Protein AF-A0A2E8CVW2-F1 (afdb_monomer_lite)

Structure (mmCIF, N/CA/C/O backbone):
data_AF-A0A2E8CVW2-F1
#
_entry.id   AF-A0A2E8CVW2-F1
#
loop_
_atom_site.group_PDB
_atom_site.id
_atom_site.type_symbol
_atom_site.label_atom_id
_atom_site.label_alt_id
_atom_site.label_comp_id
_atom_site.label_asym_id
_atom_site.label_entity_id
_atom_site.label_seq_id
_atom_site.pdbx_PDB_ins_code
_atom_site.Cartn_x
_atom_site.Cartn_y
_atom_site.Cartn_z
_atom_site.occupancy
_atom_site.B_iso_or_equiv
_atom_site.auth_seq_id
_atom_site.auth_comp_id
_atom_site.auth_asym_id
_atom_site.auth_atom_id
_atom_site.pdbx_PDB_model_num
ATOM 1 N N . MET A 1 1 ? 2.896 -11.225 21.085 1.00 41.81 1 MET A N 1
ATOM 2 C CA . MET A 1 1 ? 3.428 -9.963 20.534 1.00 41.81 1 MET A CA 1
ATOM 3 C C . MET A 1 1 ? 2.233 -9.057 20.291 1.00 41.81 1 MET A C 1
ATOM 5 O O . MET A 1 1 ? 1.393 -9.429 19.486 1.00 41.81 1 MET A O 1
ATOM 9 N N . ASN A 1 2 ? 2.095 -7.964 21.047 1.00 58.53 2 ASN A N 1
ATOM 10 C CA . ASN A 1 2 ? 1.043 -6.973 20.804 1.00 58.53 2 ASN A CA 1
ATOM 11 C C . ASN A 1 2 ? 1.578 -6.013 19.742 1.00 58.53 2 ASN A C 1
ATOM 13 O O . ASN A 1 2 ? 2.486 -5.245 20.049 1.00 58.53 2 ASN A O 1
ATOM 17 N N . GLU A 1 3 ? 1.074 -6.098 18.512 1.00 67.38 3 GLU A N 1
ATOM 18 C CA . GLU A 1 3 ? 1.385 -5.107 17.476 1.00 67.38 3 GLU A CA 1
ATOM 19 C C . GLU A 1 3 ? 1.036 -3.694 17.982 1.00 67.38 3 GLU A C 1
ATOM 21 O O . GLU A 1 3 ? 0.017 -3.489 18.653 1.00 67.38 3 GLU A O 1
ATOM 26 N N . SER A 1 4 ? 1.899 -2.713 17.710 1.00 82.00 4 SER A N 1
ATOM 27 C CA . SER A 1 4 ? 1.623 -1.316 18.053 1.00 82.00 4 SER A CA 1
ATOM 28 C C . SER A 1 4 ? 0.453 -0.787 17.213 1.00 82.00 4 SER A C 1
ATOM 30 O O . SER A 1 4 ? 0.264 -1.193 16.068 1.00 82.00 4 SER A O 1
ATOM 32 N N . LYS A 1 5 ? -0.327 0.178 17.733 1.00 8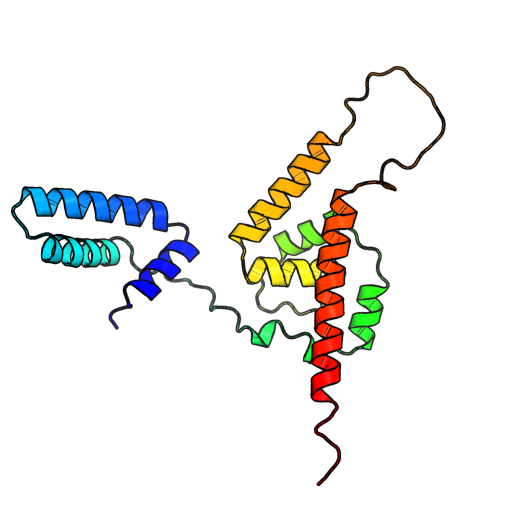3.06 5 LYS A N 1
ATOM 33 C CA . LYS A 1 5 ? -1.462 0.790 16.998 1.00 83.06 5 LYS A CA 1
ATOM 34 C C . LYS A 1 5 ? -1.034 1.350 15.629 1.00 83.06 5 LYS A C 1
ATOM 36 O O . LYS A 1 5 ? -1.829 1.347 14.690 1.00 83.06 5 LYS A O 1
ATOM 41 N N . ILE A 1 6 ? 0.209 1.830 15.526 1.00 83.69 6 ILE A N 1
ATOM 42 C CA . ILE A 1 6 ? 0.797 2.345 14.280 1.00 83.69 6 ILE A CA 1
ATOM 43 C C . ILE A 1 6 ? 1.034 1.194 13.297 1.00 83.69 6 ILE A C 1
ATOM 45 O O . ILE A 1 6 ? 0.513 1.236 12.187 1.00 83.69 6 ILE A O 1
ATOM 49 N N . GLU A 1 7 ? 1.709 0.130 13.737 1.00 83.19 7 GLU A N 1
ATOM 50 C CA . GLU A 1 7 ? 1.989 -1.062 12.923 1.00 83.19 7 GLU A CA 1
ATOM 51 C C . GLU A 1 7 ? 0.701 -1.716 12.414 1.00 83.19 7 GLU A C 1
ATOM 53 O O . GLU A 1 7 ? 0.593 -2.030 11.231 1.00 83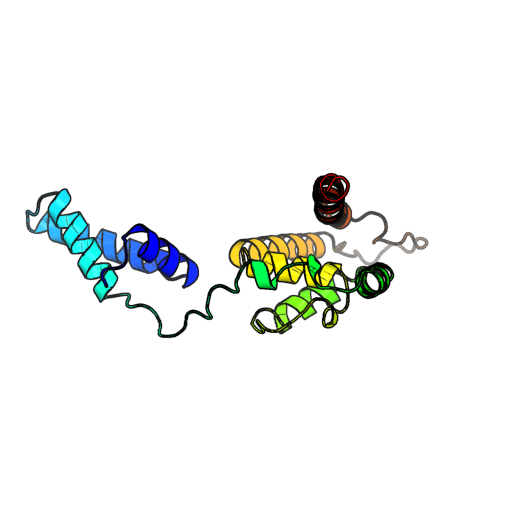.19 7 GLU A O 1
ATOM 58 N N . ALA A 1 8 ? -0.317 -1.826 13.272 1.00 85.44 8 ALA A N 1
ATOM 59 C CA . ALA A 1 8 ? -1.624 -2.345 12.888 1.00 85.44 8 ALA A CA 1
ATOM 60 C C . ALA A 1 8 ? -2.330 -1.455 11.851 1.00 85.44 8 ALA A C 1
ATOM 62 O O . ALA A 1 8 ? -2.987 -1.952 10.939 1.00 85.44 8 ALA A O 1
ATOM 63 N N . THR A 1 9 ? -2.200 -0.130 11.968 1.00 86.69 9 THR A N 1
ATOM 64 C CA . THR A 1 9 ? -2.783 0.811 10.998 1.00 86.69 9 THR A CA 1
ATOM 65 C C . THR A 1 9 ? -2.093 0.692 9.644 1.00 86.69 9 THR A C 1
ATOM 67 O O . THR A 1 9 ? -2.769 0.626 8.616 1.00 86.69 9 THR A O 1
ATOM 70 N N . ASP A 1 10 ? -0.763 0.632 9.633 1.00 82.56 10 ASP A N 1
ATOM 71 C CA . ASP A 1 10 ? 0.020 0.499 8.406 1.00 82.56 10 ASP A CA 1
ATOM 72 C C . ASP A 1 10 ? -0.217 -0.857 7.734 1.00 82.56 10 ASP A C 1
ATOM 74 O O . ASP A 1 10 ? -0.413 -0.911 6.518 1.00 82.56 10 ASP A O 1
ATOM 78 N N . ARG A 1 11 ? -0.323 -1.936 8.521 1.00 87.94 11 ARG A N 1
ATOM 79 C CA . ARG A 1 11 ? -0.748 -3.261 8.053 1.00 87.94 11 ARG A CA 1
ATOM 80 C C . ARG A 1 11 ? -2.126 -3.207 7.395 1.00 87.94 11 ARG A C 1
ATOM 82 O O . ARG A 1 11 ? -2.274 -3.599 6.244 1.00 87.94 11 ARG A O 1
ATOM 89 N N . LEU A 1 12 ? -3.135 -2.666 8.078 1.00 86.69 12 LEU A N 1
ATOM 90 C CA . LEU A 1 12 ? -4.501 -2.587 7.544 1.00 86.69 12 LEU A CA 1
ATOM 91 C C . LEU A 1 12 ? -4.605 -1.715 6.286 1.00 86.69 12 LEU A C 1
ATOM 93 O O . LEU A 1 12 ? -5.462 -1.961 5.436 1.00 86.69 12 LEU A O 1
ATOM 97 N N . ARG A 1 13 ? -3.752 -0.692 6.155 1.00 85.12 13 ARG A N 1
ATOM 98 C CA . ARG A 1 13 ? -3.638 0.108 4.927 1.00 85.12 13 ARG A CA 1
ATOM 99 C C . ARG A 1 13 ? -3.018 -0.697 3.792 1.00 85.12 13 ARG A C 1
ATOM 101 O O . ARG A 1 13 ? -3.559 -0.658 2.691 1.00 85.12 13 ARG A O 1
ATOM 108 N N . ARG A 1 14 ? -1.943 -1.443 4.063 1.00 79.19 14 ARG A N 1
ATOM 109 C CA . ARG A 1 14 ? -1.298 -2.342 3.092 1.00 79.19 14 ARG A CA 1
ATOM 110 C C . ARG A 1 14 ? -2.260 -3.420 2.598 1.00 79.19 14 ARG A C 1
ATOM 112 O O . ARG A 1 14 ? -2.332 -3.667 1.402 1.00 79.19 14 ARG A O 1
ATOM 119 N N . GLU A 1 15 ? -3.053 -3.988 3.503 1.00 82.50 15 GLU A N 1
ATOM 120 C CA . GLU A 1 15 ? -4.089 -4.979 3.191 1.00 82.50 15 GLU A CA 1
ATOM 121 C C . GLU A 1 15 ? -5.326 -4.372 2.488 1.00 82.50 15 GLU A C 1
ATOM 123 O O . GLU A 1 15 ? -6.239 -5.105 2.119 1.00 82.50 15 GLU A O 1
ATOM 128 N N . GLY A 1 16 ? -5.429 -3.042 2.346 1.00 85.12 16 GLY A N 1
ATOM 129 C CA . GLY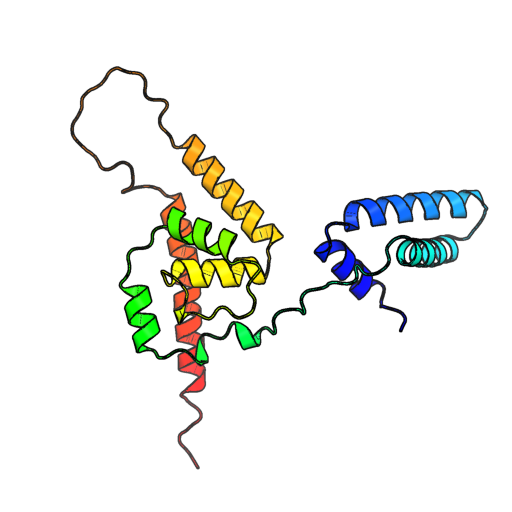 A 1 16 ? -6.610 -2.371 1.779 1.00 85.12 16 GLY A CA 1
ATOM 130 C C . GLY A 1 16 ? -7.871 -2.427 2.660 1.00 85.12 16 GLY A C 1
ATOM 131 O O . GLY A 1 16 ? -8.935 -1.961 2.257 1.00 85.12 16 GLY A O 1
ATOM 132 N N . ARG A 1 17 ? -7.767 -2.954 3.886 1.00 88.38 17 ARG A N 1
ATOM 133 C CA . ARG A 1 17 ? -8.886 -3.183 4.822 1.00 88.38 17 ARG A CA 1
ATOM 134 C C . ARG A 1 17 ? -9.106 -2.039 5.812 1.00 88.38 17 ARG A C 1
ATOM 136 O O . ARG A 1 17 ? -10.054 -2.068 6.596 1.00 88.38 17 ARG A O 1
ATOM 143 N N . TRP A 1 18 ? -8.267 -1.002 5.770 1.00 90.50 18 TRP A N 1
ATOM 144 C CA . TRP A 1 18 ? -8.343 0.145 6.682 1.00 90.50 18 TRP A CA 1
ATOM 145 C C . TRP A 1 18 ? -9.719 0.825 6.703 1.00 90.50 18 TRP A C 1
ATOM 147 O O . TRP A 1 18 ? -10.222 1.166 7.773 1.00 90.50 18 TRP A O 1
ATOM 157 N N . SER A 1 19 ? -10.356 0.993 5.543 1.00 88.44 19 SER A N 1
ATOM 158 C CA . SER A 1 19 ? -11.673 1.637 5.440 1.00 88.44 19 SER A CA 1
ATOM 159 C C . SER A 1 19 ? -12.757 0.874 6.208 1.00 88.44 19 SER A C 1
ATOM 161 O O . SER A 1 19 ? -13.612 1.484 6.851 1.00 88.44 19 SER A O 1
ATOM 163 N N . GLU A 1 20 ? -12.717 -0.459 6.173 1.00 90.25 20 GLU A N 1
ATOM 164 C CA . GLU A 1 20 ? -13.657 -1.323 6.890 1.00 90.25 20 GLU A CA 1
ATOM 165 C C . GLU A 1 20 ? -13.341 -1.364 8.390 1.00 90.25 20 GLU A C 1
ATOM 167 O O . GLU A 1 20 ? -14.227 -1.147 9.220 1.00 90.25 20 GLU A O 1
ATOM 172 N N . ALA A 1 21 ? -12.062 -1.530 8.736 1.00 92.31 21 ALA A N 1
ATOM 173 C CA . ALA A 1 21 ? -11.588 -1.550 10.116 1.00 92.31 21 ALA A CA 1
ATOM 174 C C . ALA A 1 21 ? -11.881 -0.228 10.850 1.00 92.31 21 ALA A C 1
ATOM 176 O O . ALA A 1 21 ? -12.368 -0.233 11.981 1.00 92.31 21 ALA A O 1
ATOM 177 N N . SER A 1 22 ? -11.682 0.919 10.191 1.00 92.12 22 SER A N 1
ATOM 178 C CA . SER A 1 22 ? -12.006 2.228 10.769 1.00 92.12 22 SER A CA 1
ATOM 179 C C . SER A 1 22 ? -13.502 2.361 11.059 1.00 92.12 22 SER A C 1
ATOM 181 O O . SER A 1 22 ? -13.872 2.790 12.152 1.00 92.12 22 SER A O 1
ATOM 183 N N . ARG A 1 23 ? -14.374 1.940 10.128 1.00 93.31 23 ARG A N 1
ATOM 184 C CA . ARG A 1 23 ? -15.833 1.950 10.341 1.00 93.31 23 ARG A CA 1
ATOM 185 C C . ARG A 1 23 ? -16.244 1.020 11.480 1.00 93.31 23 ARG A C 1
ATOM 187 O O . ARG A 1 23 ? -17.109 1.386 12.278 1.00 93.31 23 ARG A O 1
ATOM 194 N N . TYR A 1 24 ? -15.616 -0.151 11.576 1.00 94.50 24 TYR A N 1
ATOM 195 C CA . TYR A 1 24 ? -15.832 -1.090 12.674 1.00 94.50 24 TYR A CA 1
ATOM 196 C C . TYR A 1 24 ? -15.474 -0.456 14.024 1.00 94.50 24 TYR A C 1
ATOM 198 O O . TYR A 1 24 ? -16.295 -0.450 14.942 1.00 94.50 24 TYR A O 1
ATOM 206 N N . LYS A 1 25 ? -14.292 0.164 14.126 1.00 93.12 25 LYS A N 1
ATOM 207 C CA . LYS A 1 25 ? -13.853 0.859 15.342 1.00 93.12 25 LYS A CA 1
ATOM 208 C C . LYS A 1 25 ? -14.816 1.975 15.739 1.00 93.12 25 LYS A C 1
ATOM 210 O O . LYS A 1 25 ? -15.191 2.060 16.905 1.00 93.12 25 LYS A O 1
ATOM 215 N N . ASP A 1 26 ? -15.251 2.804 14.793 1.00 93.88 26 ASP A N 1
ATOM 216 C CA . ASP A 1 26 ? -16.171 3.911 15.079 1.00 93.88 26 ASP A CA 1
ATOM 217 C C . ASP A 1 26 ? -17.529 3.405 15.591 1.00 93.88 26 ASP A C 1
ATOM 219 O O . ASP A 1 26 ? -18.086 3.952 16.550 1.00 93.88 26 ASP A O 1
ATOM 223 N N . ALA A 1 27 ? -18.036 2.309 15.018 1.00 93.25 27 ALA A N 1
ATOM 224 C CA . ALA A 1 27 ? -19.246 1.647 15.497 1.00 93.25 27 ALA A CA 1
ATOM 225 C C . ALA A 1 27 ? -19.071 1.070 16.914 1.00 93.25 27 ALA A C 1
ATOM 227 O O . ALA A 1 27 ? -19.968 1.214 17.753 1.00 93.25 27 ALA A O 1
ATOM 228 N N . SER A 1 28 ? -17.918 0.463 17.208 1.00 93.44 28 SER A N 1
ATOM 229 C CA . SER A 1 28 ? -17.585 -0.061 18.538 1.00 93.44 28 SER A CA 1
ATOM 230 C C . SER A 1 28 ? -17.455 1.054 19.577 1.00 93.44 28 SER A C 1
ATOM 232 O O . SER A 1 28 ? -18.071 0.966 20.640 1.00 93.44 28 SER A O 1
ATOM 234 N N . VAL A 1 29 ? -16.776 2.163 19.255 1.00 93.00 29 VAL A N 1
ATOM 235 C CA . VAL A 1 29 ? -16.704 3.345 20.132 1.00 93.00 29 VAL A CA 1
ATOM 236 C C . VAL A 1 29 ? -18.105 3.880 20.419 1.00 93.00 29 VAL A C 1
ATOM 238 O O . VAL A 1 29 ? -18.435 4.126 21.579 1.00 93.00 29 VAL A O 1
ATOM 241 N N . LYS A 1 30 ? -18.959 4.029 19.398 1.00 94.00 30 LYS A N 1
ATOM 242 C CA . LYS A 1 30 ? -20.337 4.512 19.579 1.00 94.00 30 LYS A CA 1
ATOM 243 C C . LYS A 1 30 ? -21.135 3.611 20.529 1.00 94.00 30 LYS A C 1
ATOM 245 O O . LYS A 1 30 ? -21.824 4.120 21.411 1.00 94.00 30 LYS A O 1
ATOM 250 N N . ARG A 1 31 ? -21.002 2.289 20.392 1.00 93.88 31 ARG A N 1
ATOM 251 C CA . ARG A 1 31 ? -21.660 1.296 21.257 1.00 93.88 31 ARG A CA 1
ATOM 252 C C . ARG A 1 31 ? -21.169 1.378 22.704 1.00 93.88 31 ARG A C 1
ATOM 254 O O . ARG A 1 31 ? -21.979 1.420 23.623 1.00 93.88 31 ARG A O 1
ATOM 261 N N . LEU A 1 32 ? -19.856 1.461 22.906 1.00 92.62 32 LEU A N 1
ATOM 262 C CA . LEU A 1 32 ? -19.240 1.528 24.235 1.00 92.62 32 LEU A CA 1
ATOM 263 C C . LEU A 1 32 ? -19.565 2.842 24.954 1.00 92.62 32 LEU A C 1
ATOM 265 O O . LEU A 1 32 ? -19.811 2.850 26.158 1.00 92.62 32 LEU A O 1
ATOM 269 N N . ARG A 1 33 ? -19.641 3.948 24.209 1.00 91.81 33 ARG A N 1
ATOM 270 C CA . ARG A 1 33 ? -20.104 5.239 24.730 1.00 91.81 33 ARG A CA 1
ATOM 271 C C . ARG A 1 33 ? -21.570 5.201 25.147 1.00 91.81 33 ARG A C 1
ATOM 273 O O . ARG A 1 33 ? -21.896 5.737 26.200 1.00 91.81 33 ARG A O 1
ATOM 280 N N . ALA A 1 34 ? -22.433 4.546 24.367 1.00 92.56 34 ALA A N 1
ATOM 281 C CA . ALA A 1 34 ? -23.833 4.340 24.741 1.00 92.56 34 ALA A CA 1
ATOM 282 C C . ALA A 1 34 ? -23.978 3.458 25.996 1.00 92.56 34 ALA A C 1
ATOM 284 O O . ALA A 1 34 ? -24.888 3.668 26.789 1.00 92.56 34 ALA A O 1
ATOM 285 N N . ALA A 1 35 ? -23.041 2.533 26.220 1.00 91.19 35 ALA A N 1
ATOM 286 C CA . ALA A 1 35 ? -22.951 1.717 27.432 1.00 91.19 35 ALA A CA 1
ATOM 287 C C . ALA A 1 35 ? -22.323 2.448 28.642 1.00 91.19 35 ALA A C 1
ATOM 289 O O . ALA A 1 35 ? -22.038 1.820 29.659 1.00 91.19 35 ALA A O 1
ATOM 290 N N . GLY A 1 36 ? -22.076 3.760 28.543 1.00 94.94 36 GLY A N 1
ATOM 291 C CA . GLY A 1 36 ? -21.577 4.584 29.646 1.00 94.94 36 GLY A CA 1
ATOM 292 C C . GLY A 1 36 ? -20.061 4.552 29.857 1.00 94.94 36 GLY A C 1
ATOM 293 O O . GLY A 1 36 ? -19.581 5.097 30.849 1.00 94.94 36 GLY A O 1
ATOM 294 N N . LYS A 1 37 ? -19.280 3.952 28.947 1.00 92.25 37 LYS A N 1
ATOM 295 C CA . LYS A 1 37 ? -17.812 3.963 29.053 1.00 92.25 37 LYS A CA 1
ATOM 296 C C . LYS A 1 37 ? -17.232 5.349 28.790 1.00 92.25 37 LYS A C 1
ATOM 298 O O . LYS A 1 37 ? -17.733 6.133 27.969 1.00 92.25 37 LYS A O 1
ATOM 303 N N . THR A 1 38 ? -16.118 5.639 29.459 1.00 93.88 38 THR A N 1
ATOM 304 C CA . THR A 1 38 ? -15.375 6.876 29.218 1.00 93.88 38 THR A CA 1
ATOM 305 C C . THR A 1 38 ? -14.770 6.878 27.813 1.00 93.88 38 THR A C 1
ATOM 307 O O . THR A 1 38 ? -14.662 5.848 27.147 1.00 93.88 38 THR A O 1
ATOM 310 N N . LYS A 1 39 ? -14.380 8.060 27.320 1.00 90.50 39 LYS A N 1
ATOM 311 C CA . LYS A 1 39 ? -13.805 8.201 25.971 1.00 90.50 39 LYS A CA 1
ATOM 312 C C . LYS A 1 39 ? -12.569 7.332 25.775 1.00 90.50 39 LYS A C 1
ATOM 314 O O . LYS A 1 39 ? -12.433 6.731 24.716 1.00 90.50 39 LYS A O 1
ATOM 319 N N . ALA A 1 40 ? -11.688 7.332 26.773 1.00 90.56 40 ALA A N 1
ATOM 320 C CA . ALA A 1 40 ? -10.417 6.629 26.730 1.00 90.56 40 ALA A CA 1
ATOM 321 C C . ALA A 1 40 ? -10.646 5.114 26.715 1.00 90.56 40 ALA A C 1
ATOM 323 O O . ALA A 1 40 ? -10.248 4.454 25.762 1.00 90.56 40 ALA A O 1
ATOM 324 N N . GLU A 1 41 ? -11.422 4.597 27.671 1.00 90.50 41 GLU A N 1
ATOM 325 C CA . GLU A 1 41 ? -11.745 3.166 27.746 1.00 90.50 41 GLU A CA 1
ATOM 326 C C . GLU A 1 41 ? -12.473 2.674 26.493 1.00 90.50 41 GLU A C 1
ATOM 328 O O . GLU A 1 41 ? -12.138 1.627 25.950 1.00 90.50 41 GLU A O 1
ATOM 333 N N . ALA A 1 42 ? -13.447 3.443 25.994 1.00 92.44 42 ALA A N 1
ATOM 334 C CA . ALA A 1 42 ? -14.159 3.091 24.772 1.00 92.44 42 ALA A CA 1
ATOM 335 C C . ALA A 1 42 ? -13.217 3.027 23.561 1.00 92.44 42 ALA A C 1
ATOM 337 O O . ALA A 1 42 ? -13.420 2.198 22.679 1.00 92.44 42 ALA A O 1
ATOM 338 N N . ASN A 1 43 ? -12.201 3.894 23.502 1.00 91.31 43 ASN A N 1
ATOM 339 C CA . ASN A 1 43 ? -11.223 3.884 22.421 1.00 91.31 43 ASN A CA 1
ATOM 340 C C . ASN A 1 43 ? -10.305 2.665 22.510 1.00 91.31 43 ASN A C 1
ATOM 342 O O . ASN A 1 43 ? -10.113 1.992 21.502 1.00 91.31 43 ASN A O 1
ATOM 346 N N . ASP A 1 44 ? -9.774 2.366 23.694 1.00 90.12 44 ASP A N 1
ATOM 347 C CA . ASP A 1 44 ? -8.848 1.247 23.878 1.00 90.12 44 ASP A CA 1
ATOM 348 C C . ASP A 1 44 ? -9.532 -0.106 23.665 1.00 90.12 44 ASP A C 1
ATOM 350 O O . ASP A 1 44 ? -8.991 -0.951 22.951 1.00 90.12 44 ASP A O 1
ATOM 354 N N . ILE A 1 45 ? -10.756 -0.280 24.174 1.00 90.69 45 ILE A N 1
ATOM 355 C CA . ILE A 1 45 ? -11.555 -1.488 23.925 1.00 90.69 45 ILE A CA 1
ATOM 356 C C . ILE A 1 45 ? -11.898 -1.600 22.435 1.00 90.69 45 ILE A C 1
ATOM 358 O O . ILE A 1 45 ? -11.724 -2.662 21.850 1.00 90.69 45 ILE A O 1
ATOM 362 N N . ALA A 1 46 ? -12.318 -0.509 21.782 1.00 92.81 46 ALA A N 1
ATOM 363 C CA . ALA A 1 46 ? -12.633 -0.551 20.354 1.00 92.81 46 ALA A CA 1
ATOM 364 C C . ALA A 1 46 ? -11.412 -0.881 19.483 1.00 92.81 46 ALA A C 1
ATOM 366 O O . ALA A 1 46 ? -11.560 -1.546 18.460 1.00 92.81 46 ALA A O 1
ATOM 367 N N . TRP A 1 47 ? -10.214 -0.433 19.872 1.00 91.12 47 TRP A N 1
ATOM 368 C CA . TRP A 1 47 ? -8.973 -0.846 19.218 1.00 91.12 47 TRP A CA 1
ATOM 369 C C . TRP A 1 47 ? -8.713 -2.339 19.405 1.00 91.12 47 TRP A C 1
ATOM 371 O O . TRP A 1 47 ? -8.453 -3.017 18.416 1.00 91.12 47 TRP A O 1
ATOM 381 N N . ALA A 1 48 ? -8.823 -2.859 20.629 1.00 89.75 48 ALA A N 1
ATOM 382 C CA . ALA A 1 48 ? -8.640 -4.285 20.899 1.00 89.75 48 ALA A CA 1
ATOM 383 C C . ALA A 1 48 ? -9.638 -5.153 20.110 1.00 89.75 48 ALA A C 1
ATOM 385 O O . ALA A 1 48 ? -9.232 -6.106 19.445 1.00 89.75 48 ALA A O 1
ATOM 386 N N . ASP A 1 49 ? -10.917 -4.768 20.098 1.00 91.12 49 ASP A N 1
ATOM 387 C CA . ASP A 1 49 ? -11.965 -5.444 19.326 1.00 91.12 49 ASP A CA 1
ATOM 388 C C . ASP A 1 49 ? -11.677 -5.410 17.820 1.00 91.12 49 ASP A C 1
ATOM 390 O O . ASP A 1 49 ? -11.950 -6.376 17.109 1.00 91.12 49 ASP A O 1
ATOM 394 N N . MET A 1 50 ? -11.139 -4.297 17.311 1.00 91.81 50 MET A N 1
ATOM 395 C CA . MET A 1 50 ? -10.775 -4.170 15.900 1.00 91.81 50 MET A CA 1
ATOM 396 C C . MET A 1 50 ? -9.613 -5.100 15.540 1.00 91.81 50 MET A C 1
ATOM 398 O O . MET A 1 50 ? -9.681 -5.773 14.519 1.00 91.81 50 MET A O 1
ATOM 402 N N . LEU A 1 51 ? -8.571 -5.191 16.371 1.00 89.25 51 LEU A N 1
ATOM 403 C CA . LEU A 1 51 ? -7.450 -6.105 16.114 1.00 89.25 51 LEU A CA 1
ATOM 404 C C . LEU A 1 51 ? -7.892 -7.574 16.160 1.00 89.25 51 LEU A C 1
ATOM 406 O O . LEU A 1 51 ? -7.439 -8.376 15.348 1.00 89.25 51 LEU A O 1
ATOM 410 N N . ALA A 1 52 ? -8.828 -7.913 17.052 1.00 88.56 52 ALA A N 1
ATOM 411 C CA . ALA A 1 52 ? -9.414 -9.249 17.115 1.00 88.56 52 ALA A CA 1
ATOM 412 C C . ALA A 1 52 ? -10.273 -9.582 15.878 1.00 88.56 52 ALA A C 1
ATOM 414 O O . ALA A 1 52 ? -10.240 -10.711 15.394 1.00 88.56 52 ALA A O 1
ATOM 415 N N . ALA A 1 53 ? -11.026 -8.610 15.352 1.00 89.50 53 ALA A N 1
ATOM 416 C CA . ALA A 1 53 ? -11.862 -8.790 14.161 1.00 89.50 53 ALA A CA 1
ATOM 417 C C . ALA A 1 53 ? -11.060 -8.784 12.846 1.00 89.50 53 ALA A C 1
ATOM 419 O O . ALA A 1 53 ? -11.474 -9.399 11.862 1.00 89.50 53 ALA A O 1
ATOM 420 N N . PHE A 1 54 ? -9.910 -8.107 12.823 1.00 87.44 54 PHE A N 1
ATOM 421 C CA . PHE A 1 54 ? -9.041 -7.984 11.654 1.00 87.44 54 PHE A CA 1
ATOM 422 C C . PHE A 1 54 ? -7.653 -8.585 11.938 1.00 87.44 54 PHE A C 1
ATOM 424 O O . PHE A 1 54 ? -6.656 -7.846 11.955 1.00 87.44 54 PHE A O 1
ATOM 431 N N . PRO A 1 55 ? -7.563 -9.918 12.135 1.00 84.69 55 PRO A N 1
ATOM 432 C CA . PRO A 1 55 ? -6.280 -10.572 12.333 1.00 84.69 55 PRO A CA 1
ATOM 433 C C . PRO A 1 55 ? -5.388 -10.387 11.094 1.00 84.69 55 PRO A C 1
ATOM 435 O O . PRO A 1 55 ? -5.916 -10.191 9.988 1.00 84.69 55 PRO A O 1
ATOM 438 N N . PRO A 1 56 ? -4.054 -10.444 11.263 1.00 81.38 56 PRO A N 1
ATOM 439 C CA . PRO A 1 56 ? -3.116 -10.431 10.147 1.00 81.38 56 PRO A CA 1
ATOM 440 C C . PRO A 1 56 ? -3.477 -11.535 9.159 1.00 81.38 56 PRO A C 1
ATOM 442 O O . PRO A 1 56 ? -3.630 -12.696 9.552 1.00 81.38 56 PRO A O 1
ATOM 445 N N . LEU A 1 57 ? -3.634 -11.185 7.882 1.00 76.38 57 LEU A N 1
ATOM 446 C CA . LEU A 1 57 ? -3.732 -12.205 6.845 1.00 76.38 57 LEU A CA 1
ATOM 447 C C . LEU A 1 57 ? -2.412 -12.984 6.836 1.00 76.38 57 LEU A C 1
ATOM 449 O O . LEU A 1 57 ? -1.341 -12.396 6.960 1.00 76.38 57 LEU A O 1
ATOM 453 N N . ALA A 1 58 ? -2.482 -14.310 6.713 1.00 62.97 58 ALA A N 1
ATOM 454 C CA . ALA A 1 58 ? -1.331 -15.214 6.824 1.00 62.97 58 ALA A CA 1
ATOM 455 C C . ALA A 1 58 ? -0.257 -15.034 5.727 1.00 62.97 58 ALA A C 1
ATOM 457 O O . ALA A 1 58 ? 0.637 -15.865 5.596 1.00 62.97 58 ALA A O 1
ATOM 458 N N . GLN A 1 59 ? -0.333 -13.970 4.933 1.00 49.06 59 GLN A N 1
ATOM 45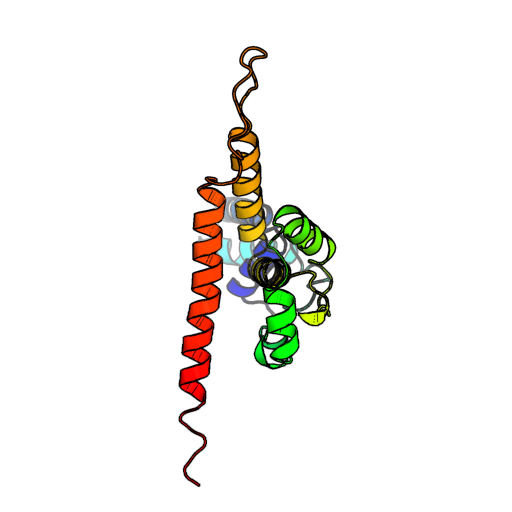9 C CA . GLN A 1 59 ? 0.619 -13.634 3.893 1.00 49.06 59 GLN A CA 1
ATOM 460 C C . GLN A 1 59 ? 0.757 -12.117 3.819 1.00 49.06 59 GLN A C 1
ATOM 462 O O . GLN A 1 59 ? -0.027 -11.442 3.159 1.00 49.06 59 GLN A O 1
ATOM 467 N N . ASP A 1 60 ? 1.788 -11.595 4.471 1.00 46.84 60 ASP A N 1
ATOM 468 C CA . ASP A 1 60 ? 2.520 -10.489 3.872 1.00 46.84 60 ASP A CA 1
ATOM 469 C C . ASP A 1 60 ? 3.640 -11.162 3.062 1.00 46.84 60 ASP A C 1
ATOM 471 O O . ASP A 1 60 ? 4.455 -11.880 3.659 1.00 46.84 60 ASP A O 1
ATOM 475 N N . PRO A 1 61 ? 3.713 -11.019 1.724 1.00 51.78 61 PRO A N 1
ATOM 476 C CA . PRO A 1 61 ? 5.008 -11.152 1.082 1.00 51.78 61 PRO A CA 1
ATOM 477 C C . PRO A 1 61 ? 5.897 -10.138 1.796 1.00 51.78 61 PRO A C 1
ATOM 479 O O . PRO A 1 61 ? 5.570 -8.952 1.839 1.00 51.78 61 PRO A O 1
ATOM 482 N N . LEU A 1 62 ? 6.942 -10.644 2.456 1.00 51.28 62 LEU A N 1
ATOM 483 C CA . LEU A 1 62 ? 7.899 -9.855 3.226 1.00 51.28 62 LEU A CA 1
ATOM 484 C C . LEU A 1 62 ? 8.156 -8.523 2.512 1.00 51.28 62 LEU A C 1
ATOM 486 O O . LEU A 1 62 ? 8.314 -8.551 1.285 1.00 51.28 62 LEU A O 1
ATOM 490 N N . PRO A 1 63 ? 8.199 -7.380 3.230 1.00 50.22 63 PRO A N 1
ATOM 491 C CA . PRO A 1 63 ? 8.639 -6.134 2.622 1.00 50.22 63 PRO A CA 1
ATOM 492 C C . PRO A 1 63 ? 9.938 -6.450 1.896 1.00 50.22 63 PRO A C 1
ATOM 494 O O . PRO A 1 63 ? 10.901 -6.873 2.536 1.00 50.22 63 PRO A O 1
ATOM 497 N N . ILE A 1 64 ? 9.917 -6.363 0.562 1.00 52.81 64 ILE A N 1
ATOM 498 C CA . ILE A 1 64 ? 11.099 -6.647 -0.242 1.00 52.81 64 ILE A CA 1
ATOM 499 C C . ILE A 1 64 ? 12.150 -5.683 0.311 1.00 52.81 64 ILE A C 1
ATOM 501 O O . ILE A 1 64 ? 11.900 -4.471 0.270 1.00 52.81 64 ILE A O 1
ATOM 505 N N . PRO A 1 65 ? 13.247 -6.179 0.918 1.00 46.72 65 PRO A N 1
ATOM 506 C CA . PRO A 1 65 ? 14.235 -5.314 1.538 1.00 46.72 65 PRO A CA 1
ATOM 507 C C . PRO A 1 65 ? 14.627 -4.237 0.535 1.00 46.72 65 PRO A C 1
ATOM 509 O O . PRO A 1 65 ? 14.818 -4.531 -0.646 1.00 46.72 65 PRO A O 1
ATOM 512 N N . ARG A 1 66 ? 14.710 -2.979 0.978 1.00 46.75 66 ARG A N 1
ATOM 513 C CA . ARG A 1 66 ? 15.047 -1.838 0.107 1.00 46.75 66 ARG A CA 1
ATOM 514 C C . ARG A 1 66 ? 16.370 -2.069 -0.647 1.00 46.75 66 ARG A C 1
ATOM 516 O O . ARG A 1 66 ? 16.544 -1.552 -1.743 1.00 46.75 66 ARG A O 1
ATOM 523 N N . GLU A 1 67 ? 17.220 -2.912 -0.068 1.00 48.78 67 GLU A N 1
ATOM 524 C CA . GLU A 1 67 ? 18.488 -3.446 -0.572 1.00 48.78 67 GLU A CA 1
ATOM 525 C C . GLU A 1 67 ? 18.340 -4.323 -1.833 1.00 48.78 67 GLU A C 1
ATOM 527 O O . GLU A 1 67 ? 19.216 -4.324 -2.687 1.00 48.78 67 GLU A O 1
ATOM 532 N N . ALA A 1 68 ? 17.216 -5.023 -2.028 1.00 49.12 68 ALA A N 1
ATOM 533 C CA . ALA A 1 68 ? 16.962 -5.815 -3.240 1.00 49.12 68 ALA A CA 1
ATOM 534 C C . ALA A 1 68 ? 16.522 -4.960 -4.449 1.00 49.12 68 ALA A C 1
ATOM 536 O O . ALA A 1 68 ? 16.256 -5.487 -5.527 1.00 49.12 68 ALA A O 1
ATOM 537 N N . LEU A 1 69 ? 16.421 -3.638 -4.271 1.00 52.41 69 LEU A N 1
ATOM 538 C CA . LEU A 1 69 ? 16.130 -2.665 -5.327 1.00 52.41 69 LEU A CA 1
ATOM 539 C C . LEU A 1 69 ? 17.375 -1.866 -5.735 1.00 52.41 69 LEU A C 1
ATOM 541 O O . LEU A 1 69 ? 17.248 -0.880 -6.475 1.00 52.41 69 LEU A O 1
ATOM 545 N N . ASP A 1 70 ? 18.557 -2.242 -5.238 1.00 54.06 70 ASP A N 1
ATOM 546 C CA . ASP A 1 70 ? 19.771 -1.511 -5.551 1.00 54.06 70 ASP A CA 1
ATOM 547 C C . ASP A 1 70 ? 20.323 -1.844 -6.936 1.00 54.06 70 ASP A C 1
ATOM 549 O O . ASP A 1 70 ? 20.918 -2.885 -7.200 1.00 54.06 70 ASP A O 1
ATOM 553 N N . THR A 1 71 ? 20.203 -0.806 -7.765 1.00 53.72 71 THR A N 1
ATOM 554 C CA . THR A 1 71 ? 21.108 -0.397 -8.849 1.00 53.72 71 THR A CA 1
ATOM 555 C C . THR A 1 71 ? 22.524 -0.968 -8.819 1.00 53.72 71 THR A C 1
ATOM 557 O O . THR A 1 71 ? 23.117 -1.365 -9.815 1.00 53.72 71 THR A O 1
ATOM 560 N N . SER A 1 72 ? 23.070 -0.902 -7.606 1.00 51.31 72 SER A N 1
ATOM 561 C CA . SER A 1 72 ? 24.492 -0.899 -7.301 1.00 51.31 72 SER A CA 1
ATOM 562 C C . SER A 1 72 ? 25.202 -2.232 -7.538 1.00 51.31 72 SER A C 1
ATOM 564 O O . SER A 1 72 ? 26.422 -2.277 -7.431 1.00 51.31 72 SER A O 1
ATOM 566 N N . THR A 1 73 ? 24.465 -3.309 -7.819 1.00 56.06 73 THR A N 1
ATOM 567 C CA . THR A 1 73 ? 25.038 -4.635 -8.114 1.00 56.06 73 THR A CA 1
ATOM 568 C C . THR A 1 73 ? 24.980 -5.008 -9.591 1.00 56.06 73 THR A C 1
ATOM 570 O O . THR A 1 73 ? 25.507 -6.053 -9.964 1.00 56.06 73 THR A O 1
ATOM 573 N N . CYS A 1 74 ? 24.355 -4.172 -10.422 1.00 61.84 74 CYS A N 1
ATOM 574 C CA . CYS A 1 74 ? 24.272 -4.427 -11.849 1.00 61.84 74 CYS A CA 1
ATOM 575 C C . CYS A 1 74 ? 25.537 -3.947 -12.563 1.00 61.84 74 CYS A C 1
ATOM 577 O O . CYS A 1 74 ? 26.099 -2.906 -12.216 1.00 61.84 74 CYS A O 1
ATOM 579 N N . ASP A 1 75 ? 25.970 -4.716 -13.558 1.00 72.12 75 ASP A N 1
ATOM 580 C CA . ASP A 1 75 ? 27.073 -4.344 -14.434 1.00 72.12 75 ASP A CA 1
ATOM 581 C C . ASP A 1 75 ? 26.696 -3.058 -15.199 1.00 72.12 75 ASP A C 1
ATOM 583 O O . ASP A 1 75 ? 25.622 -3.021 -15.812 1.00 72.12 75 ASP A O 1
ATOM 587 N N . PRO A 1 76 ? 27.529 -1.998 -15.187 1.00 69.25 76 PRO A N 1
ATOM 588 C CA . PRO A 1 76 ? 27.273 -0.784 -15.962 1.00 69.25 76 PRO A CA 1
ATOM 589 C C . PRO A 1 76 ? 26.983 -1.065 -17.444 1.00 69.25 76 PRO A C 1
ATOM 591 O O . PRO A 1 76 ? 26.145 -0.382 -18.025 1.00 69.25 76 PRO A O 1
ATOM 594 N N . ALA A 1 77 ? 27.567 -2.117 -18.032 1.00 74.25 77 ALA A N 1
ATOM 595 C CA . ALA A 1 77 ? 27.277 -2.505 -19.413 1.00 74.25 77 ALA A CA 1
ATOM 596 C C . ALA A 1 77 ? 25.808 -2.923 -19.627 1.00 74.25 77 ALA A C 1
ATOM 598 O O . ALA A 1 77 ? 25.232 -2.644 -20.675 1.00 74.25 77 ALA A O 1
ATOM 599 N N . THR A 1 78 ? 25.178 -3.545 -18.624 1.00 70.94 78 THR A N 1
ATOM 600 C CA . THR A 1 78 ? 23.753 -3.924 -18.684 1.00 70.94 78 THR A CA 1
ATOM 601 C C . THR A 1 78 ? 22.851 -2.695 -18.584 1.00 70.94 78 THR A C 1
ATOM 603 O O . THR A 1 78 ? 21.798 -2.634 -19.214 1.00 70.94 78 THR A O 1
ATOM 606 N N . ILE A 1 79 ? 23.264 -1.685 -17.814 1.00 67.88 79 ILE A N 1
ATOM 607 C CA . ILE A 1 79 ? 22.530 -0.419 -17.715 1.00 67.88 79 ILE A CA 1
ATOM 608 C C . ILE A 1 79 ? 22.577 0.327 -19.053 1.00 67.88 79 ILE A C 1
ATOM 610 O O . ILE A 1 79 ? 21.540 0.819 -19.496 1.00 67.88 79 ILE A O 1
ATOM 614 N N . ASP A 1 80 ? 23.740 0.367 -19.707 1.00 71.94 80 ASP A N 1
ATOM 615 C CA . ASP A 1 80 ? 23.905 1.014 -21.013 1.00 71.94 80 ASP A CA 1
ATOM 616 C C . ASP A 1 80 ? 23.093 0.312 -22.114 1.00 71.94 80 ASP A C 1
ATOM 618 O O . ASP A 1 80 ? 22.455 0.978 -22.929 1.00 71.94 80 ASP A O 1
ATOM 622 N N . GLU A 1 81 ? 23.043 -1.024 -22.109 1.00 73.19 81 GLU A N 1
ATOM 623 C CA . GLU A 1 81 ? 22.219 -1.805 -23.043 1.00 73.19 81 GLU A CA 1
ATOM 624 C C . GLU A 1 81 ? 20.719 -1.524 -22.850 1.00 73.19 81 GLU A C 1
ATOM 626 O O . GLU A 1 81 ? 20.002 -1.242 -23.810 1.00 73.19 81 GLU A O 1
ATOM 631 N N . LEU A 1 82 ? 20.248 -1.493 -21.599 1.00 71.19 82 LEU A N 1
ATOM 632 C CA . LEU A 1 82 ? 18.853 -1.174 -21.272 1.00 71.19 82 LEU A CA 1
ATOM 633 C C . LEU A 1 82 ? 18.479 0.293 -21.522 1.00 71.19 82 LEU A C 1
ATOM 635 O O . LEU A 1 82 ? 17.292 0.602 -21.650 1.00 71.19 82 LEU A O 1
ATOM 639 N N . ALA A 1 83 ? 19.463 1.194 -21.541 1.00 71.62 83 ALA A N 1
ATOM 640 C CA . ALA A 1 83 ? 19.281 2.605 -21.867 1.00 71.62 83 ALA A CA 1
ATOM 641 C C . ALA A 1 83 ? 19.273 2.868 -23.382 1.00 71.62 83 ALA A C 1
ATOM 643 O O . ALA A 1 83 ? 18.725 3.880 -23.816 1.00 71.62 83 ALA A O 1
ATOM 644 N N . ALA A 1 84 ? 19.866 1.975 -24.181 1.00 74.62 84 ALA A N 1
ATOM 645 C CA . ALA A 1 84 ? 19.856 2.058 -25.639 1.00 74.62 84 ALA A CA 1
ATOM 646 C C . ALA A 1 84 ? 18.509 1.637 -26.254 1.00 74.62 84 ALA A C 1
ATOM 648 O O . ALA A 1 84 ? 18.194 2.028 -27.379 1.00 74.62 84 ALA A O 1
ATOM 649 N N . GLU A 1 85 ? 17.710 0.857 -25.522 1.00 75.75 85 GLU A N 1
ATOM 650 C CA . GLU A 1 85 ? 16.375 0.442 -25.947 1.00 75.75 85 GLU A CA 1
ATOM 651 C C . GLU A 1 85 ? 15.377 1.617 -25.927 1.00 75.75 85 GLU A C 1
ATOM 653 O O . GLU A 1 85 ? 15.310 2.368 -24.947 1.00 75.75 85 GLU A O 1
ATOM 658 N N . PRO A 1 86 ? 14.553 1.781 -26.980 1.00 71.56 86 PRO A N 1
ATOM 659 C CA . PRO A 1 86 ? 13.527 2.812 -27.006 1.00 71.56 86 PRO A CA 1
ATOM 660 C C . PRO A 1 86 ? 12.483 2.579 -25.905 1.00 71.56 86 PRO A C 1
ATOM 662 O O . PRO A 1 86 ? 12.017 1.461 -25.669 1.00 71.56 86 PRO A O 1
ATOM 665 N N . LEU A 1 87 ? 12.101 3.670 -25.240 1.00 74.88 87 LEU A N 1
ATOM 666 C CA . LEU A 1 87 ? 11.076 3.687 -24.200 1.00 74.88 87 LEU A CA 1
ATOM 667 C C . LEU A 1 87 ? 9.700 3.416 -24.820 1.00 74.88 87 LEU A C 1
ATOM 669 O O . LEU A 1 87 ? 9.104 4.290 -25.445 1.00 74.88 87 LEU A O 1
ATOM 673 N N . ASP A 1 88 ? 9.188 2.207 -24.612 1.00 81.38 88 ASP A N 1
ATOM 674 C CA . ASP A 1 88 ? 7.821 1.829 -24.961 1.00 81.38 88 ASP A CA 1
ATOM 675 C C . ASP A 1 88 ? 6.997 1.728 -23.678 1.00 81.38 88 ASP A C 1
ATOM 677 O O . ASP A 1 88 ? 7.053 0.745 -22.936 1.00 81.38 88 ASP A O 1
ATOM 681 N N . TRP A 1 89 ? 6.235 2.784 -23.407 1.00 77.94 89 TRP A N 1
ATOM 682 C CA . TRP A 1 89 ? 5.484 2.922 -22.167 1.00 77.94 89 TRP A CA 1
ATOM 683 C C . TRP A 1 89 ? 4.426 1.822 -21.988 1.00 77.94 89 TRP A C 1
ATOM 685 O O . TRP A 1 89 ? 4.180 1.395 -20.859 1.00 77.94 89 TRP A O 1
ATOM 695 N N . GLU A 1 90 ? 3.783 1.372 -23.070 1.00 81.19 90 GLU A N 1
ATOM 696 C CA . GLU A 1 90 ? 2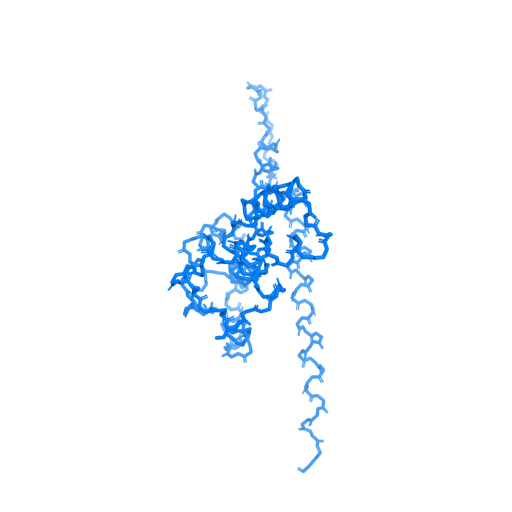.701 0.390 -22.999 1.00 81.19 90 GLU A CA 1
ATOM 697 C C . GLU A 1 90 ? 3.290 -0.976 -22.660 1.00 81.19 90 GLU A C 1
ATOM 699 O O . GLU A 1 90 ? 2.850 -1.633 -21.709 1.00 81.19 90 GLU A O 1
ATOM 704 N N . ARG A 1 91 ? 4.368 -1.336 -23.366 1.00 83.19 91 ARG A N 1
ATOM 705 C CA . ARG A 1 91 ? 5.166 -2.534 -23.105 1.00 83.19 91 ARG A CA 1
ATOM 706 C C . ARG A 1 91 ? 5.718 -2.543 -21.681 1.00 83.19 91 ARG A C 1
ATOM 708 O O . ARG A 1 91 ? 5.599 -3.553 -20.985 1.00 83.19 91 ARG A O 1
ATOM 715 N N . ASP A 1 92 ? 6.274 -1.424 -21.227 1.00 87.81 92 ASP A N 1
ATOM 716 C CA . ASP A 1 92 ? 6.888 -1.300 -19.906 1.00 87.81 92 ASP A CA 1
ATOM 717 C C . ASP A 1 92 ? 5.848 -1.416 -18.785 1.00 87.81 92 ASP A C 1
ATOM 719 O O . ASP A 1 92 ? 6.047 -2.162 -17.823 1.00 87.81 92 ASP A O 1
ATOM 723 N N . ILE A 1 93 ? 4.701 -0.740 -18.913 1.00 85.56 93 ILE A N 1
ATOM 724 C CA . ILE A 1 93 ? 3.610 -0.848 -17.940 1.00 85.56 93 ILE A CA 1
ATOM 725 C C . ILE A 1 93 ? 3.058 -2.274 -17.916 1.00 85.56 93 ILE A C 1
ATOM 727 O O . ILE A 1 93 ? 2.894 -2.840 -16.831 1.00 85.56 93 ILE A O 1
ATOM 731 N N . GLN A 1 94 ? 2.793 -2.878 -19.077 1.00 84.88 94 GLN A N 1
ATOM 732 C CA . GLN A 1 94 ? 2.281 -4.246 -19.154 1.00 84.88 94 GLN A CA 1
ATOM 733 C C . GLN A 1 94 ? 3.253 -5.244 -18.513 1.00 84.88 94 GLN A C 1
ATOM 735 O O . GLN A 1 94 ? 2.826 -6.115 -17.748 1.00 84.88 94 GLN A O 1
ATOM 740 N N . TRP A 1 95 ? 4.556 -5.083 -18.759 1.00 90.56 95 TRP A N 1
ATOM 741 C CA . TRP A 1 95 ? 5.583 -5.892 -18.118 1.00 90.56 95 TRP A CA 1
ATOM 742 C C . TRP A 1 95 ? 5.547 -5.733 -16.596 1.00 90.56 95 TRP A C 1
ATOM 744 O O . TRP A 1 95 ? 5.517 -6.740 -15.890 1.00 90.56 95 TRP A O 1
ATOM 754 N N . VAL A 1 96 ? 5.462 -4.500 -16.081 1.00 90.19 96 VAL A N 1
ATOM 755 C CA . VAL A 1 96 ? 5.364 -4.233 -14.636 1.00 90.19 96 VAL A CA 1
ATOM 756 C C . VAL A 1 96 ? 4.140 -4.906 -14.024 1.00 90.19 96 VAL A C 1
ATOM 758 O O . VAL A 1 96 ? 4.273 -5.540 -12.979 1.00 90.19 96 VAL A O 1
ATOM 761 N N . TYR A 1 97 ? 2.970 -4.825 -14.664 1.00 84.88 97 TYR A N 1
ATOM 762 C CA . TYR A 1 97 ? 1.757 -5.500 -14.188 1.00 84.88 97 TYR A CA 1
ATOM 763 C C . TYR A 1 97 ? 1.941 -7.016 -14.090 1.00 84.88 97 TYR A C 1
ATOM 765 O O . TYR A 1 97 ? 1.584 -7.603 -13.069 1.00 84.88 97 TYR A O 1
ATOM 773 N N . ALA A 1 98 ? 2.530 -7.641 -15.113 1.00 87.50 98 ALA A N 1
ATOM 774 C CA . ALA A 1 98 ? 2.781 -9.081 -15.127 1.00 87.50 98 ALA A CA 1
ATOM 775 C C . ALA A 1 98 ? 3.797 -9.523 -14.057 1.00 87.50 98 ALA A C 1
ATOM 777 O O . ALA A 1 98 ? 3.767 -10.664 -13.604 1.00 87.50 98 ALA A O 1
ATOM 778 N N . HIS A 1 99 ? 4.680 -8.618 -13.631 1.00 88.62 99 HIS A N 1
ATOM 779 C CA . HIS A 1 99 ? 5.861 -8.939 -12.831 1.00 88.62 99 HIS A CA 1
ATOM 780 C C . HIS A 1 99 ? 5.879 -8.325 -11.421 1.00 88.62 99 HIS A C 1
ATOM 782 O O . HIS A 1 99 ? 6.835 -8.494 -10.649 1.00 88.62 99 HIS A O 1
ATOM 788 N N . LEU A 1 100 ? 4.797 -7.643 -11.041 1.00 86.12 100 LEU A N 1
ATOM 789 C CA . LEU A 1 100 ? 4.689 -6.910 -9.782 1.00 86.12 100 LEU A CA 1
ATOM 790 C C . LEU A 1 100 ? 4.793 -7.811 -8.542 1.00 86.12 100 LEU A C 1
ATOM 792 O O . LEU A 1 100 ? 5.222 -7.352 -7.480 1.00 86.12 100 LEU A O 1
ATOM 796 N N . GLU A 1 101 ? 4.406 -9.079 -8.671 1.00 83.69 101 GLU A N 1
ATOM 797 C CA . GLU A 1 101 ? 4.385 -10.068 -7.588 1.00 83.69 101 GLU A CA 1
ATOM 798 C C . GLU A 1 101 ? 5.618 -10.979 -7.553 1.00 83.69 101 GLU A C 1
ATOM 800 O O . GLU A 1 101 ? 5.710 -11.831 -6.677 1.00 83.69 101 GLU A O 1
ATOM 805 N N . HIS A 1 102 ? 6.585 -10.800 -8.459 1.00 83.62 102 HIS A N 1
ATOM 806 C CA . HIS A 1 102 ? 7.786 -11.639 -8.535 1.00 83.62 102 HIS A CA 1
ATOM 807 C C . HIS A 1 102 ? 8.988 -10.993 -7.819 1.00 83.62 102 HIS A C 1
ATOM 809 O O . HIS A 1 102 ? 9.798 -10.322 -8.465 1.00 83.62 102 HIS A O 1
ATOM 815 N N . PRO A 1 103 ? 9.172 -11.177 -6.496 1.00 75.50 103 PRO A N 1
ATOM 816 C CA . PRO A 1 103 ? 10.160 -10.434 -5.703 1.00 75.50 103 PRO A CA 1
ATOM 817 C C . PRO A 1 103 ? 11.615 -10.679 -6.122 1.00 75.50 103 PRO A C 1
ATOM 819 O O . PRO A 1 103 ? 12.475 -9.860 -5.827 1.00 75.50 103 PRO A O 1
ATOM 822 N N . THR A 1 104 ? 11.891 -11.779 -6.823 1.00 80.38 104 THR A N 1
ATOM 823 C CA . THR A 1 104 ? 13.236 -12.195 -7.247 1.00 80.38 104 THR A CA 1
ATOM 824 C C . THR A 1 104 ? 13.705 -11.554 -8.549 1.00 80.38 104 THR A C 1
ATOM 826 O O . THR A 1 104 ? 14.813 -11.843 -8.997 1.00 80.38 104 THR A O 1
ATOM 829 N N . LEU A 1 105 ? 12.875 -10.728 -9.191 1.00 85.12 105 LEU A N 1
ATOM 830 C CA . LEU A 1 105 ? 13.271 -10.054 -10.422 1.00 85.12 105 LEU A CA 1
ATOM 831 C C . LEU A 1 105 ? 14.371 -9.038 -10.169 1.00 85.12 105 LEU A C 1
ATOM 833 O O . LEU A 1 105 ? 14.290 -8.240 -9.234 1.00 85.12 105 LEU A O 1
ATOM 837 N N . ARG A 1 106 ? 15.349 -9.071 -11.065 1.00 82.75 106 ARG A N 1
ATOM 838 C CA . ARG A 1 106 ? 16.476 -8.156 -11.130 1.00 82.75 106 ARG A CA 1
ATOM 839 C C . ARG A 1 106 ? 16.350 -7.264 -12.358 1.00 82.75 106 ARG A C 1
ATOM 841 O O . ARG A 1 106 ? 15.506 -7.514 -13.221 1.00 82.75 106 ARG A O 1
ATOM 848 N N . VAL A 1 107 ? 17.199 -6.246 -12.427 1.00 84.31 107 VAL A N 1
ATOM 849 C CA . VAL A 1 107 ? 17.231 -5.291 -13.540 1.00 84.31 107 VAL A CA 1
ATOM 850 C C . VAL A 1 107 ? 17.557 -5.969 -14.872 1.00 84.31 107 VAL A C 1
ATOM 852 O O . VAL A 1 107 ? 16.977 -5.589 -15.878 1.00 84.31 107 VAL A O 1
ATOM 855 N N . GLU A 1 108 ? 18.353 -7.045 -14.871 1.00 83.06 108 GLU A N 1
ATOM 856 C CA . GLU A 1 108 ? 18.696 -7.794 -16.093 1.00 83.06 108 GLU A CA 1
ATOM 857 C C . GLU A 1 108 ? 17.481 -8.483 -16.741 1.00 83.06 108 GLU A C 1
ATOM 859 O O . GLU A 1 108 ? 17.517 -8.852 -17.909 1.00 83.06 108 GLU A O 1
ATOM 864 N N . ASN A 1 109 ? 16.393 -8.670 -15.986 1.00 86.38 109 ASN A N 1
ATOM 865 C CA . ASN A 1 109 ? 15.160 -9.270 -16.498 1.00 86.38 109 ASN A CA 1
ATOM 866 C C . ASN A 1 109 ? 14.188 -8.225 -17.065 1.00 86.38 109 ASN A C 1
ATOM 868 O O . ASN A 1 109 ? 13.127 -8.598 -17.572 1.00 86.38 109 ASN A O 1
ATOM 872 N N . ALA A 1 110 ? 14.481 -6.934 -16.893 1.00 87.12 110 ALA A N 1
ATOM 873 C CA . ALA A 1 110 ? 13.617 -5.872 -17.371 1.00 87.12 110 ALA A CA 1
ATOM 874 C C . ALA A 1 110 ? 13.818 -5.669 -18.881 1.00 87.12 110 ALA A C 1
ATOM 876 O O . ALA A 1 110 ? 14.950 -5.696 -19.349 1.00 87.12 110 ALA A O 1
ATOM 877 N N . PRO A 1 111 ? 12.743 -5.437 -19.652 1.00 87.38 111 PRO A N 1
ATOM 878 C CA . PRO A 1 111 ? 12.846 -5.185 -21.089 1.00 87.38 111 PRO A CA 1
ATOM 879 C C . PRO A 1 111 ? 13.448 -3.810 -21.405 1.00 87.38 111 PRO A C 1
ATOM 881 O O . PRO A 1 111 ? 13.851 -3.562 -22.535 1.00 87.38 111 PRO A O 1
ATOM 884 N N . SER A 1 112 ? 13.452 -2.900 -20.432 1.00 86.88 112 SER A N 1
ATOM 885 C CA . SER A 1 112 ? 13.991 -1.551 -20.550 1.00 86.88 112 SER A CA 1
ATOM 886 C C . SER A 1 112 ? 14.303 -0.990 -19.162 1.00 86.88 112 SER A C 1
ATOM 888 O O . SER A 1 112 ? 13.791 -1.462 -18.133 1.00 86.88 112 SER A O 1
ATOM 890 N N . LEU A 1 113 ? 15.094 0.084 -19.123 1.00 84.19 113 LEU A N 1
ATOM 891 C CA . LEU A 1 113 ? 15.332 0.825 -17.885 1.00 84.19 113 LEU A CA 1
ATOM 892 C C . LEU A 1 113 ? 14.040 1.471 -17.344 1.00 84.19 113 LEU A C 1
ATOM 894 O O . LEU A 1 113 ? 13.848 1.557 -16.126 1.00 84.19 113 LEU A O 1
ATOM 898 N N . GLY A 1 114 ? 13.132 1.871 -18.242 1.00 84.44 114 GLY A N 1
ATOM 899 C CA . GLY A 1 114 ? 11.811 2.409 -17.910 1.00 84.44 114 GLY A CA 1
ATOM 900 C C . GLY A 1 114 ? 10.956 1.400 -17.146 1.00 84.44 114 GLY A C 1
ATOM 901 O O . GLY A 1 114 ? 10.467 1.704 -16.053 1.00 84.44 114 GLY A O 1
ATOM 902 N N . ALA A 1 115 ? 10.863 0.167 -17.647 1.00 88.88 115 ALA A N 1
ATOM 903 C CA . ALA A 1 115 ? 10.145 -0.928 -16.999 1.00 88.88 115 ALA A CA 1
ATOM 904 C C . ALA A 1 115 ? 10.703 -1.245 -15.604 1.00 88.88 115 ALA A C 1
ATOM 906 O O . ALA A 1 115 ? 9.939 -1.428 -14.651 1.00 88.88 115 ALA A O 1
ATOM 907 N N . TRP A 1 116 ? 12.031 -1.257 -15.446 1.00 88.69 116 TRP A N 1
ATOM 908 C CA . TRP A 1 116 ? 12.655 -1.480 -14.140 1.00 88.69 116 TRP A CA 1
ATOM 909 C C . TRP A 1 116 ? 12.367 -0.343 -13.149 1.00 88.69 116 TRP A C 1
ATOM 911 O O . TRP A 1 116 ? 11.999 -0.591 -11.995 1.00 88.69 116 TRP A O 1
ATOM 921 N N . GLY A 1 117 ? 12.485 0.911 -13.596 1.00 84.88 117 GLY A N 1
ATOM 922 C CA . GLY A 1 117 ? 12.165 2.088 -12.787 1.00 84.88 117 GLY A CA 1
ATOM 923 C C . GLY A 1 117 ? 10.705 2.096 -12.330 1.00 84.88 117 GLY A C 1
ATOM 924 O O . GLY A 1 117 ? 10.420 2.301 -11.145 1.00 84.88 117 GLY A O 1
ATOM 925 N N . LEU A 1 118 ? 9.784 1.784 -13.244 1.00 86.50 118 LEU A N 1
ATOM 926 C CA . LEU A 1 118 ? 8.359 1.656 -12.948 1.00 86.50 118 LEU A CA 1
ATOM 927 C C . LEU A 1 118 ? 8.076 0.507 -11.974 1.00 86.50 118 LEU A C 1
ATOM 929 O O . LEU A 1 118 ? 7.298 0.696 -11.041 1.00 86.50 118 LEU A O 1
ATOM 933 N N . LEU A 1 119 ? 8.735 -0.649 -12.115 1.00 87.06 119 LEU A N 1
ATOM 934 C CA . LEU A 1 119 ? 8.587 -1.770 -11.182 1.00 87.06 119 LEU A CA 1
ATOM 935 C C . LEU A 1 119 ? 9.048 -1.398 -9.768 1.00 87.06 119 LEU A C 1
ATOM 937 O O . LEU A 1 119 ? 8.374 -1.727 -8.789 1.00 87.06 119 LEU A O 1
ATOM 941 N N . ARG A 1 120 ? 10.177 -0.689 -9.643 1.00 86.06 120 ARG A N 1
ATOM 942 C CA . ARG A 1 120 ? 10.683 -0.196 -8.353 1.00 86.06 120 ARG A CA 1
ATOM 943 C C . ARG A 1 120 ? 9.695 0.764 -7.700 1.00 86.06 120 ARG A C 1
ATOM 945 O O . ARG A 1 120 ? 9.393 0.601 -6.518 1.00 86.06 120 ARG A O 1
ATOM 952 N N . HIS A 1 121 ? 9.171 1.719 -8.466 1.00 81.38 121 HIS A N 1
ATOM 953 C CA . HIS A 1 121 ? 8.156 2.662 -7.991 1.00 81.38 121 HIS A CA 1
ATOM 954 C C . HIS A 1 121 ? 6.875 1.939 -7.562 1.00 81.38 121 HIS A C 1
ATOM 956 O O . HIS A 1 121 ? 6.394 2.131 -6.446 1.00 81.38 121 HIS A O 1
ATOM 962 N N . ALA A 1 122 ? 6.383 1.021 -8.395 1.00 86.44 122 ALA A N 1
ATOM 963 C CA . ALA A 1 122 ? 5.202 0.221 -8.103 1.00 86.44 122 ALA A CA 1
ATOM 964 C C . ALA A 1 122 ? 5.376 -0.634 -6.842 1.00 86.44 122 ALA A C 1
ATOM 966 O O . ALA A 1 122 ? 4.436 -0.777 -6.070 1.00 86.44 122 ALA A O 1
ATOM 967 N N . ARG A 1 123 ? 6.569 -1.178 -6.581 1.00 83.69 123 ARG A N 1
ATOM 968 C CA . ARG A 1 123 ? 6.854 -1.944 -5.354 1.00 83.69 123 ARG A CA 1
ATOM 969 C C . ARG A 1 123 ? 6.928 -1.078 -4.100 1.00 83.69 123 ARG A C 1
ATOM 971 O O . ARG A 1 123 ? 6.567 -1.557 -3.029 1.00 83.69 123 ARG A O 1
ATOM 978 N N . GLN A 1 124 ? 7.388 0.164 -4.218 1.00 80.94 124 GLN A N 1
ATOM 979 C CA . GLN A 1 124 ? 7.471 1.096 -3.092 1.00 80.94 124 GLN A CA 1
ATOM 980 C C . GLN A 1 124 ? 6.105 1.693 -2.732 1.00 80.94 124 GLN A C 1
ATOM 982 O O . GLN A 1 124 ? 5.795 1.829 -1.551 1.00 80.94 124 GLN A O 1
ATOM 987 N N . ASP A 1 125 ? 5.282 2.021 -3.732 1.00 81.38 125 ASP A N 1
ATOM 988 C CA . ASP A 1 125 ? 3.973 2.651 -3.537 1.00 81.38 125 ASP A CA 1
ATOM 989 C C . ASP A 1 125 ? 2.963 2.184 -4.603 1.00 81.38 125 ASP A C 1
ATOM 991 O O . ASP A 1 125 ? 2.636 2.897 -5.558 1.00 81.38 125 ASP A O 1
ATOM 995 N N . ARG A 1 126 ? 2.452 0.954 -4.429 1.00 81.00 126 ARG A N 1
ATOM 996 C CA . ARG A 1 126 ? 1.481 0.325 -5.350 1.00 81.00 126 ARG A CA 1
ATOM 997 C C . ARG A 1 126 ? 0.256 1.207 -5.588 1.00 81.00 126 ARG A C 1
ATOM 999 O O . ARG A 1 126 ? -0.169 1.386 -6.726 1.00 81.00 126 ARG A O 1
ATOM 1006 N N . SER A 1 127 ? -0.307 1.776 -4.523 1.00 72.56 127 SER A N 1
ATOM 1007 C CA . SER A 1 127 ? -1.520 2.596 -4.596 1.00 72.56 127 SER A CA 1
ATOM 1008 C C . SER A 1 127 ? -1.311 3.846 -5.446 1.00 72.56 127 SER A C 1
ATOM 1010 O O . SER A 1 127 ? -2.156 4.182 -6.280 1.00 72.56 127 SER A O 1
ATOM 1012 N N . ARG A 1 128 ? -0.175 4.529 -5.270 1.00 74.25 128 ARG A N 1
ATOM 1013 C CA . ARG A 1 128 ? 0.150 5.720 -6.054 1.00 74.25 128 ARG A CA 1
ATOM 1014 C C . ARG A 1 128 ? 0.504 5.381 -7.495 1.00 74.25 128 ARG A C 1
ATOM 1016 O O . ARG A 1 128 ? 0.081 6.115 -8.385 1.00 74.25 128 ARG A O 1
ATOM 1023 N N . PHE A 1 129 ? 1.206 4.273 -7.726 1.00 81.94 129 PHE A N 1
ATOM 1024 C CA . PHE A 1 129 ? 1.481 3.769 -9.069 1.00 81.94 129 PHE A CA 1
ATOM 1025 C C . PHE A 1 129 ? 0.184 3.545 -9.855 1.00 81.94 129 PHE A C 1
ATOM 1027 O O . PHE A 1 129 ? 0.016 4.131 -10.921 1.00 81.94 129 PHE A O 1
ATOM 1034 N N . PHE A 1 130 ? -0.790 2.810 -9.305 1.00 78.06 130 PHE A N 1
ATOM 1035 C CA . PHE A 1 130 ? -2.062 2.572 -9.999 1.00 78.06 130 PHE A CA 1
ATOM 1036 C C . PHE A 1 130 ? -2.873 3.851 -10.225 1.00 78.06 130 PHE A C 1
ATOM 1038 O O . PHE A 1 130 ? -3.462 4.023 -11.293 1.00 78.06 130 PHE A O 1
ATOM 1045 N N . ALA A 1 131 ? -2.871 4.781 -9.265 1.00 75.00 131 ALA A N 1
ATOM 1046 C CA . ALA A 1 131 ? -3.515 6.081 -9.444 1.00 75.00 131 ALA A CA 1
ATOM 1047 C C . ALA A 1 131 ? -2.861 6.900 -10.574 1.00 75.00 131 ALA A C 1
ATOM 1049 O O . ALA A 1 131 ? -3.561 7.530 -11.368 1.00 75.00 131 ALA A O 1
ATOM 1050 N N . GLN A 1 132 ? -1.529 6.872 -10.673 1.00 75.00 132 GLN A N 1
ATOM 1051 C CA . GLN A 1 132 ? -0.772 7.564 -11.717 1.00 75.00 132 GLN A CA 1
ATOM 1052 C C . GLN A 1 132 ? -0.957 6.905 -13.090 1.00 75.00 132 GLN A C 1
ATOM 1054 O O . GLN A 1 132 ? -1.301 7.607 -14.038 1.00 75.00 132 GLN A O 1
ATOM 1059 N N . CYS A 1 133 ? -0.837 5.579 -13.200 1.00 75.94 133 CYS A N 1
ATOM 1060 C CA . CYS A 1 133 ? -1.100 4.851 -14.445 1.00 75.94 133 CYS A CA 1
ATOM 1061 C C . CYS A 1 133 ? -2.539 5.062 -14.928 1.00 75.94 133 CYS A C 1
ATOM 1063 O O . CYS A 1 133 ? -2.758 5.321 -16.107 1.00 75.94 133 CYS A O 1
ATOM 1065 N N . GLY A 1 134 ? -3.519 5.029 -14.018 1.00 70.12 134 GLY A N 1
ATOM 1066 C CA . GLY A 1 134 ? -4.914 5.315 -14.348 1.00 70.12 134 GLY A CA 1
ATOM 1067 C C . GLY A 1 134 ? -5.123 6.743 -14.860 1.00 70.12 134 GLY A C 1
ATOM 1068 O O . GLY A 1 134 ? -5.864 6.949 -15.818 1.00 70.12 134 GLY A O 1
ATOM 1069 N N . ALA A 1 135 ? -4.442 7.733 -14.274 1.00 69.44 135 ALA A N 1
ATOM 1070 C CA . ALA A 1 135 ? -4.514 9.122 -14.728 1.00 69.44 135 ALA A CA 1
ATOM 1071 C C . ALA A 1 135 ? -3.857 9.339 -16.102 1.00 69.44 135 ALA A C 1
ATOM 1073 O O . ALA A 1 135 ? -4.372 10.127 -16.896 1.00 69.44 135 ALA A O 1
ATOM 1074 N N . VAL A 1 136 ? -2.750 8.646 -16.385 1.00 66.75 136 VAL A N 1
ATOM 1075 C CA . VAL A 1 136 ? -2.061 8.689 -17.684 1.00 66.75 136 VAL A CA 1
ATOM 1076 C C . VAL A 1 136 ? -2.920 8.025 -18.756 1.00 66.75 136 VAL A C 1
ATOM 1078 O O . VAL A 1 136 ? -3.275 8.683 -19.728 1.00 66.75 136 VAL A O 1
ATOM 1081 N N . LEU A 1 137 ? -3.388 6.795 -18.521 1.00 64.62 137 LEU A N 1
ATOM 1082 C CA . LEU A 1 137 ? -4.281 6.079 -19.439 1.00 64.62 137 LEU A CA 1
ATOM 1083 C C . LEU A 1 137 ? -5.571 6.863 -19.718 1.00 64.62 137 LEU A C 1
ATOM 1085 O O . LEU A 1 137 ? -5.996 6.985 -20.864 1.00 64.62 137 LEU A O 1
ATOM 1089 N N . ALA A 1 138 ? -6.177 7.466 -18.692 1.00 61.47 138 ALA A N 1
ATOM 1090 C CA . ALA A 1 138 ? -7.371 8.292 -18.861 1.00 61.47 138 ALA A CA 1
ATOM 1091 C C . ALA A 1 138 ? -7.108 9.595 -19.638 1.00 61.47 138 ALA A C 1
ATOM 1093 O O . ALA A 1 138 ? -8.034 10.135 -20.245 1.00 61.47 138 ALA A O 1
ATOM 1094 N N . ARG A 1 139 ? -5.879 10.127 -19.614 1.00 60.69 139 ARG A N 1
ATOM 1095 C CA . ARG A 1 139 ? -5.481 11.297 -20.410 1.00 60.69 139 ARG A CA 1
ATOM 1096 C C . ARG A 1 139 ? -5.179 10.913 -21.852 1.00 60.69 139 ARG A C 1
ATOM 1098 O O . ARG A 1 139 ? -5.702 11.584 -22.732 1.00 60.69 139 ARG A O 1
ATOM 1105 N N . SER A 1 140 ? -4.473 9.812 -22.094 1.00 58.00 140 SER A N 1
ATOM 1106 C CA . SER A 1 140 ? -4.231 9.287 -23.445 1.00 58.00 140 SER A CA 1
ATOM 1107 C C . SER A 1 140 ? -5.542 8.903 -24.145 1.00 58.00 140 SER A C 1
ATOM 1109 O O . SER A 1 140 ? -5.744 9.237 -25.308 1.00 58.00 140 SER A O 1
ATOM 1111 N N . LEU A 1 141 ? -6.507 8.327 -23.416 1.00 54.84 141 LEU A N 1
ATOM 1112 C CA . LEU A 1 141 ? -7.851 8.045 -23.942 1.00 54.84 141 LEU A CA 1
ATOM 1113 C C . LEU A 1 141 ? -8.690 9.301 -24.226 1.00 54.84 141 LEU A C 1
ATOM 1115 O O . LEU A 1 141 ? -9.574 9.264 -25.076 1.00 54.84 141 LEU A O 1
ATOM 1119 N N . LYS A 1 142 ? -8.433 10.416 -23.531 1.00 57.12 142 LYS A N 1
ATOM 1120 C CA . LYS A 1 142 ? -9.071 11.717 -23.806 1.00 57.12 142 LYS A CA 1
ATOM 1121 C C . LYS A 1 142 ? -8.361 12.517 -24.898 1.00 57.12 142 LYS A C 1
ATOM 1123 O O . LYS A 1 142 ? -8.990 13.386 -25.492 1.00 57.12 142 LYS A O 1
ATOM 1128 N N . ALA A 1 143 ? -7.078 12.248 -25.122 1.00 52.69 143 ALA A N 1
ATOM 1129 C CA . ALA A 1 143 ? -6.271 12.846 -26.178 1.00 52.69 143 ALA A CA 1
ATOM 1130 C C . ALA A 1 143 ? -6.500 12.181 -27.542 1.00 52.69 143 ALA A C 1
ATOM 1132 O O . ALA A 1 143 ? -6.084 12.740 -28.550 1.00 52.69 143 ALA A O 1
ATOM 1133 N N . LEU A 1 144 ? -7.201 11.040 -27.592 1.00 44.47 144 LEU A N 1
ATOM 1134 C CA . LEU A 1 144 ? -7.724 10.486 -28.837 1.00 44.47 144 LEU A CA 1
ATOM 1135 C C . LEU A 1 144 ? -8.617 11.542 -29.506 1.00 44.47 144 LEU A C 1
ATOM 1137 O O . LEU A 1 144 ? -9.691 11.853 -28.974 1.00 44.47 144 LEU A O 1
ATOM 1141 N N . PRO A 1 145 ? -8.210 12.106 -30.660 1.00 45.09 145 PRO A N 1
ATOM 1142 C CA . PRO A 1 145 ? -9.087 12.983 -31.399 1.00 45.09 145 PRO A CA 1
ATOM 1143 C C . PRO A 1 145 ? -10.312 12.151 -31.758 1.00 45.09 145 PRO A C 1
ATOM 1145 O O . PRO A 1 145 ? -10.215 11.077 -32.357 1.00 45.09 145 PRO A O 1
ATOM 1148 N N . THR A 1 146 ? -11.484 12.631 -31.361 1.00 45.59 146 THR A N 1
ATOM 1149 C CA . THR A 1 146 ? -12.746 12.147 -31.908 1.00 45.59 146 THR A CA 1
ATOM 1150 C C . THR A 1 146 ? -12.699 12.474 -33.395 1.00 45.59 146 THR A C 1
ATOM 1152 O O . THR A 1 146 ? -13.010 13.588 -33.808 1.00 45.59 146 THR A O 1
ATOM 1155 N N . ARG A 1 147 ? -12.193 11.525 -34.191 1.00 37.22 147 ARG A N 1
ATOM 1156 C CA . ARG A 1 147 ? -12.013 11.651 -35.634 1.00 37.22 147 ARG A CA 1
ATOM 1157 C C . ARG A 1 147 ? -13.394 11.868 -36.244 1.00 37.22 147 ARG A C 1
ATOM 1159 O O . ARG A 1 147 ? -14.168 10.929 -36.417 1.00 37.22 147 ARG A O 1
ATOM 1166 N N . ARG A 1 148 ? -13.725 13.128 -36.517 1.00 43.84 148 ARG A N 1
ATOM 1167 C CA . ARG A 1 148 ? -14.793 13.477 -37.448 1.00 43.84 148 ARG A CA 1
ATOM 1168 C C . ARG A 1 148 ? -14.278 13.067 -38.833 1.00 43.84 148 ARG A C 1
ATOM 1170 O O . ARG A 1 148 ? -13.125 13.373 -39.133 1.00 43.84 148 ARG A O 1
ATOM 1177 N N . PRO A 1 149 ? -15.045 12.314 -39.633 1.00 42.31 149 PRO A N 1
ATOM 1178 C CA . PRO A 1 149 ? -14.509 11.629 -40.802 1.00 42.31 149 PRO A CA 1
ATOM 1179 C C . PRO A 1 149 ? -14.365 12.561 -42.012 1.00 42.31 149 PRO A C 1
ATOM 1181 O O . PRO A 1 149 ? -14.820 12.196 -43.077 1.00 42.31 149 PRO A O 1
ATOM 1184 N N . GLU A 1 150 ? -13.792 13.757 -41.879 1.00 49.09 150 GLU A N 1
ATOM 1185 C CA . GLU A 1 150 ? -13.618 14.689 -43.005 1.00 49.09 150 GLU A CA 1
ATOM 1186 C C . GLU A 1 150 ? -12.428 15.624 -42.735 1.00 49.09 150 GLU A C 1
ATOM 1188 O O . GLU A 1 150 ? -12.625 16.713 -42.212 1.00 49.09 150 GLU A O 1
ATOM 1193 N N . ASP A 1 151 ? -11.197 15.172 -42.992 1.00 42.12 151 ASP A N 1
ATOM 1194 C CA . ASP A 1 151 ? -10.158 15.996 -43.640 1.00 42.12 151 ASP A CA 1
ATOM 1195 C C . ASP A 1 151 ? -8.881 15.169 -43.858 1.00 42.12 151 ASP A C 1
ATOM 1197 O O . ASP A 1 151 ? -8.292 14.629 -42.918 1.00 42.12 151 ASP A O 1
ATOM 1201 N N . GLU A 1 152 ? -8.477 15.045 -45.120 1.00 53.75 152 GLU A N 1
ATOM 1202 C CA . GLU A 1 152 ? -7.199 14.479 -45.550 1.00 53.75 152 GLU A CA 1
ATOM 1203 C C . GLU A 1 152 ? -6.172 15.621 -45.627 1.00 53.75 152 GLU A C 1
ATOM 1205 O O . GLU A 1 152 ? -6.282 16.513 -46.466 1.00 53.75 152 GLU A O 1
ATOM 1210 N N . GLY A 1 153 ? -5.165 15.597 -44.751 1.00 50.38 153 GLY A N 1
ATOM 1211 C CA . GLY A 1 153 ? -4.030 16.524 -44.746 1.00 50.38 153 GLY A CA 1
ATOM 1212 C C . GLY A 1 153 ? -2.762 15.817 -44.249 1.00 50.38 153 GLY A C 1
ATOM 1213 O O . GLY A 1 153 ? -2.885 14.836 -43.513 1.00 50.38 153 GLY A O 1
ATOM 1214 N N . PRO A 1 154 ? -1.566 16.237 -44.705 1.00 52.62 154 PRO A N 1
ATOM 1215 C CA . PRO A 1 154 ? -0.365 15.409 -44.697 1.00 52.62 154 PRO A CA 1
ATOM 1216 C C . PRO A 1 154 ? 0.191 15.183 -43.288 1.00 52.62 154 PRO A C 1
ATOM 1218 O O . PRO A 1 154 ? 0.061 16.023 -42.405 1.00 52.62 154 PRO A O 1
ATOM 1221 N N . GLU A 1 155 ? 0.797 14.010 -43.137 1.00 53.75 155 GLU A N 1
ATOM 1222 C CA . GLU A 1 155 ? 1.336 13.375 -41.934 1.00 53.75 155 GLU A CA 1
ATOM 1223 C C . GLU A 1 155 ? 2.162 14.310 -41.028 1.00 53.75 155 GLU A C 1
ATOM 1225 O O . GLU A 1 155 ? 3.359 14.495 -41.234 1.00 53.75 155 GLU A O 1
ATOM 1230 N N . ASP A 1 156 ? 1.532 14.833 -39.974 1.00 51.25 156 ASP A N 1
ATOM 1231 C CA . ASP A 1 156 ? 2.216 15.247 -38.748 1.00 51.25 156 ASP A CA 1
ATOM 1232 C C . ASP A 1 156 ? 2.048 14.116 -37.726 1.00 51.25 156 ASP A C 1
ATOM 1234 O O . ASP A 1 156 ? 0.925 13.759 -37.363 1.00 51.25 156 ASP A O 1
ATOM 1238 N N . ASP A 1 157 ? 3.165 13.527 -37.292 1.00 53.47 157 ASP A N 1
ATOM 1239 C CA . ASP A 1 157 ? 3.205 12.473 -36.278 1.00 53.47 157 ASP A CA 1
ATOM 1240 C C . ASP A 1 157 ? 2.514 12.961 -34.984 1.00 53.47 157 ASP A C 1
ATOM 1242 O O . ASP A 1 157 ? 3.045 13.838 -34.286 1.00 53.47 157 ASP A O 1
ATOM 1246 N N . PRO A 1 158 ? 1.330 12.420 -34.633 1.00 51.22 158 PRO A N 1
ATOM 1247 C CA . PRO A 1 158 ? 0.536 12.911 -33.511 1.00 51.22 158 PRO A CA 1
ATOM 1248 C C . PRO A 1 158 ? 1.178 12.611 -32.147 1.00 51.22 158 PRO A C 1
ATOM 1250 O O . PRO A 1 158 ? 0.674 13.086 -31.128 1.00 51.22 158 PRO A O 1
ATOM 1253 N N . TYR A 1 159 ? 2.289 11.866 -32.108 1.00 47.38 159 TYR A N 1
ATOM 1254 C CA . TYR A 1 159 ? 3.013 11.526 -30.882 1.00 47.38 159 TYR A CA 1
ATOM 1255 C C . TYR A 1 159 ? 4.218 12.434 -30.592 1.00 47.38 159 TYR A C 1
ATOM 1257 O O . TYR A 1 159 ? 4.724 12.429 -29.470 1.00 47.38 159 TYR A O 1
ATOM 1265 N N . ALA A 1 160 ? 4.643 13.290 -31.529 1.00 48.22 160 ALA A N 1
ATOM 1266 C CA . ALA A 1 160 ? 5.811 14.163 -31.346 1.00 48.22 160 ALA A CA 1
ATOM 1267 C C . ALA A 1 160 ? 5.615 15.277 -30.289 1.00 48.22 160 ALA A C 1
ATOM 1269 O O . ALA A 1 160 ? 6.572 15.941 -29.875 1.00 48.22 160 ALA A O 1
ATOM 1270 N N . SER A 1 161 ? 4.377 15.513 -29.844 1.00 49.31 161 SER A N 1
ATOM 1271 C CA . SER A 1 161 ? 4.025 16.592 -28.915 1.00 49.31 161 SER A CA 1
ATOM 1272 C C . SER A 1 161 ? 3.076 16.154 -27.798 1.00 49.31 161 SER A C 1
ATOM 1274 O O . SER A 1 161 ? 2.262 16.963 -27.362 1.00 49.31 161 SER A O 1
ATOM 1276 N N . ASP A 1 162 ? 3.165 14.913 -27.301 1.00 49.31 162 ASP A N 1
ATOM 1277 C CA . ASP A 1 162 ? 2.431 14.532 -26.085 1.00 49.31 162 ASP A CA 1
ATOM 1278 C C . ASP A 1 162 ? 3.107 15.159 -24.839 1.00 49.31 162 ASP A C 1
ATOM 1280 O O . ASP A 1 162 ? 4.212 14.761 -24.448 1.00 49.31 162 ASP A O 1
ATOM 1284 N N . PRO A 1 163 ? 2.489 16.161 -24.181 1.00 50.75 163 PRO A N 1
ATOM 1285 C CA . PRO A 1 163 ? 3.064 16.790 -22.995 1.00 50.75 163 PRO A CA 1
ATOM 1286 C C . PRO A 1 163 ? 3.101 15.844 -21.783 1.00 50.75 163 PRO A C 1
ATOM 1288 O O . PRO A 1 163 ? 3.875 16.082 -20.855 1.00 50.75 163 PRO A O 1
ATOM 1291 N N . GLY A 1 164 ? 2.303 14.768 -21.780 1.00 49.81 164 GLY A N 1
ATOM 1292 C CA . GLY A 1 164 ? 2.301 13.754 -20.727 1.00 49.81 164 GLY A CA 1
ATOM 1293 C C . GLY A 1 164 ? 3.566 12.898 -20.727 1.00 49.81 164 GLY A C 1
ATOM 1294 O O . GLY A 1 164 ? 4.084 12.593 -19.650 1.00 49.81 164 GLY A O 1
ATOM 1295 N N . LEU A 1 165 ? 4.105 12.591 -21.913 1.00 49.94 165 LEU A N 1
ATOM 1296 C CA . LEU A 1 165 ? 5.416 11.955 -22.050 1.00 49.94 165 LEU A CA 1
ATOM 1297 C C . LEU A 1 165 ? 6.519 12.863 -21.505 1.00 49.94 165 LEU A C 1
ATOM 1299 O O . LEU A 1 165 ? 7.341 12.393 -20.733 1.00 49.94 165 LEU A O 1
ATOM 1303 N N . ARG A 1 166 ? 6.486 14.174 -21.780 1.00 55.06 166 ARG A N 1
ATOM 1304 C CA . ARG A 1 166 ? 7.535 15.111 -21.325 1.00 55.06 166 ARG A CA 1
ATOM 1305 C C . ARG A 1 166 ? 7.604 15.312 -19.812 1.00 55.06 166 ARG A C 1
ATOM 1307 O O . ARG A 1 166 ? 8.677 15.582 -19.274 1.00 55.06 166 ARG A O 1
ATOM 1314 N N . ASP A 1 167 ? 6.476 15.236 -19.109 1.00 52.50 167 ASP A N 1
ATOM 1315 C CA . ASP A 1 167 ? 6.457 15.330 -17.642 1.00 52.50 167 ASP A CA 1
ATOM 1316 C C . ASP A 1 167 ? 6.983 14.048 -16.985 1.00 52.50 167 ASP A C 1
ATOM 1318 O O . ASP A 1 167 ? 7.663 14.108 -15.959 1.00 52.50 167 ASP A O 1
ATOM 1322 N N . LEU A 1 168 ? 6.725 12.896 -17.605 1.00 54.50 168 LEU A N 1
ATOM 1323 C CA . LEU A 1 168 ? 7.261 11.603 -17.186 1.00 54.50 168 LEU A CA 1
ATOM 1324 C C . LEU A 1 168 ? 8.733 11.433 -17.565 1.00 54.50 168 LEU A C 1
ATOM 1326 O O . LEU A 1 168 ? 9.501 10.980 -16.727 1.00 54.50 168 LEU A O 1
ATOM 1330 N N . GLU A 1 169 ? 9.154 11.877 -18.747 1.00 54.53 169 GLU A N 1
ATOM 1331 C CA . GLU A 1 169 ? 10.560 12.005 -19.142 1.00 54.53 169 GLU A CA 1
ATOM 1332 C C . GLU A 1 169 ? 11.303 12.923 -18.176 1.00 54.53 169 GLU A C 1
ATOM 1334 O O . GLU A 1 169 ? 12.389 12.573 -17.734 1.00 54.53 169 GLU A O 1
ATOM 1339 N N . ARG A 1 170 ? 10.704 14.047 -17.752 1.00 59.88 170 ARG A N 1
ATOM 1340 C CA . ARG A 1 170 ? 11.273 14.891 -16.688 1.00 59.88 170 ARG A CA 1
ATOM 1341 C C . ARG A 1 170 ? 11.381 14.162 -15.356 1.00 59.88 170 ARG A C 1
ATOM 1343 O O . ARG A 1 170 ? 12.359 14.367 -14.645 1.00 59.88 170 ARG A O 1
ATOM 1350 N N . MET A 1 171 ? 10.400 13.334 -15.007 1.00 59.75 171 MET A N 1
ATOM 1351 C CA . MET A 1 171 ? 10.425 12.557 -13.768 1.00 59.75 171 MET A CA 1
ATOM 1352 C C . MET A 1 171 ? 11.503 11.463 -13.823 1.00 59.75 171 MET A C 1
ATOM 1354 O O . MET A 1 171 ? 12.282 11.332 -12.885 1.00 59.75 171 MET A O 1
ATOM 1358 N N . ILE A 1 172 ? 11.600 10.727 -14.933 1.00 57.50 172 ILE A N 1
ATOM 1359 C CA . ILE A 1 172 ? 12.619 9.696 -15.172 1.00 57.50 172 ILE A CA 1
ATOM 1360 C C . ILE A 1 172 ? 14.013 10.336 -15.236 1.00 57.50 172 ILE A C 1
ATOM 1362 O O . ILE A 1 172 ? 14.920 9.861 -14.561 1.00 57.50 172 ILE A O 1
ATOM 1366 N N . ALA A 1 173 ? 14.171 11.462 -15.935 1.00 61.16 173 ALA A N 1
ATOM 1367 C CA . ALA A 1 173 ? 15.416 12.225 -15.983 1.00 61.16 173 ALA A CA 1
ATOM 1368 C C . ALA A 1 173 ? 15.824 12.747 -14.597 1.00 61.16 173 ALA A C 1
ATOM 1370 O O . ALA A 1 173 ? 16.986 12.617 -14.232 1.00 61.16 173 ALA A O 1
ATOM 1371 N N . GLN A 1 174 ? 14.885 13.244 -13.778 1.00 59.25 174 GLN A N 1
ATOM 1372 C CA . GLN A 1 174 ? 15.166 13.628 -12.385 1.00 59.25 174 GLN A CA 1
ATOM 1373 C C . GLN A 1 174 ? 15.667 12.452 -11.541 1.00 59.25 174 GLN A C 1
ATOM 1375 O O . GLN A 1 174 ? 16.549 12.643 -10.701 1.00 59.25 174 GLN A O 1
ATOM 1380 N N . PHE A 1 175 ? 15.133 11.246 -11.755 1.00 50.16 175 PHE A N 1
ATOM 1381 C CA . PHE A 1 175 ? 15.596 10.037 -11.070 1.00 50.16 175 PHE A CA 1
ATOM 1382 C C . PHE A 1 175 ? 16.946 9.529 -11.591 1.00 50.16 175 PHE A C 1
ATOM 1384 O O . PHE A 1 175 ? 17.696 8.938 -10.817 1.00 50.16 175 PHE A O 1
ATOM 1391 N N . SER A 1 176 ? 17.281 9.770 -12.858 1.00 51.84 176 SER A N 1
ATOM 1392 C CA . SER A 1 176 ? 18.609 9.480 -13.411 1.00 51.84 176 SER A CA 1
ATOM 1393 C C . SER A 1 176 ? 19.668 10.484 -12.923 1.00 51.84 176 SER A C 1
ATOM 1395 O O . SER A 1 176 ? 20.759 10.071 -12.540 1.00 51.84 176 SER A O 1
ATOM 1397 N N . ASP A 1 177 ? 19.334 11.777 -12.826 1.00 51.31 177 ASP A N 1
ATOM 1398 C CA . ASP A 1 177 ? 20.243 12.838 -12.350 1.00 51.31 177 ASP A CA 1
ATOM 1399 C C . ASP A 1 177 ? 20.540 12.743 -10.847 1.00 51.31 177 ASP A C 1
ATOM 1401 O O . ASP A 1 177 ? 21.678 12.928 -10.411 1.00 51.31 177 ASP A O 1
ATOM 1405 N N . THR A 1 178 ? 19.538 12.392 -10.031 1.00 51.59 178 THR A N 1
ATOM 1406 C CA . THR A 1 178 ? 19.759 12.178 -8.588 1.00 51.59 178 THR A CA 1
ATOM 1407 C C . THR A 1 178 ? 20.696 11.002 -8.304 1.00 51.59 178 THR A C 1
ATOM 1409 O O . THR A 1 178 ? 21.351 10.999 -7.267 1.00 51.59 178 THR A O 1
ATOM 1412 N N . ARG A 1 179 ? 20.849 10.047 -9.234 1.00 47.59 179 ARG A N 1
ATOM 1413 C CA . ARG A 1 179 ? 21.816 8.944 -9.093 1.00 47.59 179 ARG A CA 1
ATOM 1414 C C . ARG A 1 179 ? 23.248 9.348 -9.414 1.00 47.59 179 ARG A C 1
ATOM 1416 O O . ARG A 1 179 ? 24.145 8.876 -8.724 1.00 47.59 179 ARG A O 1
ATOM 1423 N N . ASN A 1 180 ? 23.475 10.237 -10.382 1.00 46.12 180 ASN A N 1
ATOM 1424 C CA . ASN A 1 180 ? 24.828 10.743 -10.647 1.00 46.12 180 ASN A CA 1
ATOM 1425 C C . ASN A 1 180 ? 25.381 11.526 -9.447 1.00 46.12 180 ASN A C 1
ATOM 1427 O O . ASN A 1 180 ? 26.550 11.372 -9.103 1.00 46.12 180 ASN A O 1
ATOM 1431 N N . SER A 1 181 ? 24.529 12.273 -8.737 1.00 46.41 181 SER A N 1
ATOM 1432 C CA . SER A 1 181 ? 24.953 13.013 -7.541 1.00 46.41 181 SER A CA 1
ATOM 1433 C C . SER A 1 181 ? 25.301 12.113 -6.344 1.00 46.41 181 SER A C 1
ATOM 1435 O O . SER A 1 181 ? 26.173 12.480 -5.556 1.00 46.41 181 SER A O 1
ATOM 1437 N N . ASP A 1 182 ? 24.649 10.954 -6.197 1.00 41.72 182 ASP A N 1
ATOM 1438 C CA . ASP A 1 182 ? 24.942 9.996 -5.118 1.00 41.72 182 ASP A CA 1
ATOM 1439 C C . ASP A 1 182 ? 26.149 9.094 -5.448 1.00 41.72 182 ASP A C 1
ATOM 1441 O O . ASP A 1 182 ? 26.866 8.658 -4.543 1.00 41.72 182 ASP A O 1
ATOM 1445 N N . CYS A 1 183 ? 26.424 8.847 -6.734 1.00 43.41 183 CYS A N 1
ATOM 1446 C CA . CYS A 1 183 ? 27.627 8.138 -7.174 1.00 43.41 183 CYS A CA 1
ATOM 1447 C C . CYS A 1 183 ? 28.897 8.997 -7.024 1.00 43.41 183 CYS A C 1
ATOM 1449 O O . CYS A 1 183 ? 29.902 8.487 -6.529 1.00 43.41 183 CYS A O 1
ATOM 1451 N N . ASP A 1 184 ? 28.855 10.295 -7.346 1.00 41.91 184 ASP A N 1
ATOM 1452 C CA . ASP A 1 184 ? 30.021 11.185 -7.195 1.00 41.91 184 ASP A CA 1
ATOM 1453 C C . ASP A 1 184 ? 30.379 11.471 -5.726 1.00 41.91 184 ASP A C 1
ATOM 1455 O O . ASP A 1 184 ? 31.554 11.629 -5.383 1.00 41.91 184 ASP A O 1
ATOM 1459 N N . ALA A 1 185 ? 29.397 11.462 -4.819 1.00 48.25 185 ALA A N 1
ATOM 1460 C CA . ALA A 1 185 ? 29.639 11.684 -3.392 1.00 48.25 185 ALA A CA 1
ATOM 1461 C C . ALA A 1 185 ? 30.423 10.542 -2.710 1.00 48.25 185 ALA A C 1
ATOM 1463 O O . ALA A 1 185 ? 31.031 10.763 -1.662 1.00 48.25 185 ALA A O 1
ATOM 1464 N N . ASN A 1 186 ? 30.454 9.338 -3.297 1.00 43.28 186 ASN A N 1
ATOM 1465 C CA . ASN A 1 186 ? 31.083 8.156 -2.694 1.00 43.28 186 ASN A CA 1
ATOM 1466 C C . ASN A 1 186 ? 32.461 7.793 -3.279 1.00 43.28 186 ASN A C 1
ATOM 1468 O O . ASN A 1 186 ? 33.173 6.975 -2.698 1.00 43.28 186 ASN A O 1
ATOM 1472 N N . VAL A 1 187 ? 32.889 8.420 -4.380 1.00 47.47 187 VAL A N 1
ATOM 1473 C CA . VAL A 1 187 ? 34.222 8.179 -4.977 1.00 47.47 187 VAL A CA 1
ATOM 1474 C C . VAL A 1 187 ? 35.325 9.008 -4.286 1.00 47.47 187 VAL A C 1
ATOM 1476 O O . VAL A 1 187 ? 36.512 8.716 -4.424 1.00 47.47 187 VAL A O 1
ATOM 1479 N N . GLY A 1 188 ? 34.959 9.995 -3.458 1.00 43.06 188 GLY A N 1
ATOM 1480 C CA . GLY A 1 188 ? 35.905 10.882 -2.764 1.00 43.06 188 GLY A CA 1
ATOM 1481 C C . GLY A 1 188 ? 36.607 10.314 -1.520 1.00 43.06 188 GLY A C 1
ATOM 1482 O O . GLY A 1 188 ? 37.558 10.930 -1.050 1.00 43.06 188 GLY A O 1
ATOM 1483 N N . TYR A 1 189 ? 36.188 9.161 -0.980 1.00 47.25 189 TYR A N 1
ATOM 1484 C CA . TYR A 1 189 ? 36.692 8.644 0.310 1.00 47.25 189 TYR A CA 1
ATOM 1485 C C . TYR A 1 189 ? 37.602 7.406 0.221 1.00 47.25 189 TYR A C 1
ATOM 1487 O O . TYR A 1 189 ? 37.907 6.795 1.243 1.00 47.25 189 TYR A O 1
ATOM 1495 N N . ALA A 1 190 ? 38.076 7.036 -0.973 1.00 49.22 190 ALA A N 1
ATOM 1496 C CA . ALA A 1 190 ? 38.917 5.850 -1.178 1.00 49.22 190 ALA A CA 1
ATOM 1497 C C . ALA A 1 190 ? 40.334 6.176 -1.689 1.00 49.22 190 ALA A C 1
ATOM 1499 O O . ALA A 1 190 ? 40.879 5.453 -2.525 1.00 49.22 190 ALA A O 1
ATOM 1500 N N . ARG A 1 191 ? 40.945 7.276 -1.225 1.00 47.62 191 ARG A N 1
ATOM 1501 C CA . ARG A 1 191 ? 42.330 7.607 -1.595 1.00 47.62 191 ARG A CA 1
ATOM 1502 C C . ARG A 1 191 ? 43.094 8.379 -0.519 1.00 47.62 191 ARG A C 1
ATOM 1504 O O . ARG A 1 191 ? 43.579 9.461 -0.794 1.00 47.62 191 ARG A O 1
ATOM 1511 N N . GLU A 1 192 ? 43.216 7.813 0.677 1.00 46.91 192 GLU A N 1
ATOM 1512 C CA . GLU A 1 192 ? 44.334 8.071 1.602 1.00 46.91 192 GLU A CA 1
ATOM 1513 C C . GLU A 1 192 ? 44.296 7.027 2.732 1.00 46.91 192 GLU A C 1
ATOM 1515 O O . GLU A 1 192 ? 43.402 7.036 3.576 1.00 46.91 192 GLU A O 1
ATOM 1520 N N . GLY A 1 193 ? 45.237 6.081 2.688 1.00 44.94 193 GLY A N 1
ATOM 1521 C CA . GLY A 1 193 ? 45.390 4.971 3.631 1.00 44.94 193 GLY A CA 1
ATOM 1522 C C . GLY A 1 193 ? 46.465 4.007 3.166 1.00 44.94 193 GLY A C 1
ATOM 1523 O O . GLY A 1 193 ? 46.188 3.278 2.190 1.00 44.94 193 GLY A O 1
#

Sequence (193 aa):
MNESKIEATDRLRREGRWSEASRYKDASVKRLRAAGKTKAEANDIAWADMLAAFPPLAQDPLPIPREALDTSTCDPATIDELAAEPLDWERDIQWVYAHLE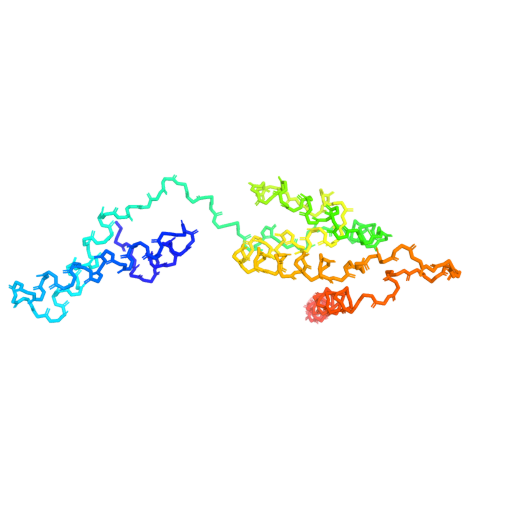HPTLRVENAPSLGAWGLLRHARQDRSRFFAQCGAVLARSLKALPTRRPEDEGPEDDPYASDPGLRDLERMIAQFSDTRNSDCDANVGYAREG

Foldseek 3Di:
DDDDPVRVCVQCVVVVNNVVLVVQLVVQLVVVVVVVDDNVVSNVVSSVVSCVVDPRDPDDPPLLPPVLLDPPPDDVVLQVVLAPDDDDPVVLVVLLVVCLPPSNDDPSPHNHPSSSVLSSVCSVPVPVSVVLVVVLVVVVVVLPPPDPPDDDDDDDPSPPDDVSVVVVVVVVVVVVVVVVVVVVVPVPPPPDD

Secondary structure (DSSP, 8-state):
----HHHHHHHHHHTT-HHHHHHHHHHHHHHHHHTT--HHHHHHHHHHHHHHHSPPPS-------GGGG-GGGS-HHHHHHHHHS---HHHHHHHHHHHTT-TT--GGG-SSHHHHHHHHHHHH-HHHHHHHHHHHHHHHHHHS----S--------TTTT-HHHHHHHHHHHHHHHHHHHHHHHHHTTSS--

Radius of gyration: 24.29 Å; chains: 1; bounding box: 69×32×75 Å

pLDDT: mean 71.11, std 17.69, range [37.22, 94.94]